Protein AF-A0A9W6U1A2-F1 (afdb_monomer)

pLDDT: mean 80.76, std 15.89, range [36.22, 97.12]

Structure (mmCIF, N/CA/C/O backbone):
data_AF-A0A9W6U1A2-F1
#
_entry.id   AF-A0A9W6U1A2-F1
#
loop_
_atom_site.group_PDB
_atom_site.id
_atom_site.type_symbol
_atom_site.label_atom_id
_atom_site.label_alt_id
_atom_site.label_comp_id
_atom_site.label_asym_id
_atom_site.label_entity_id
_atom_site.label_seq_id
_atom_site.pdbx_PDB_ins_code
_atom_site.Cartn_x
_atom_site.Cartn_y
_atom_site.Cartn_z
_atom_site.occupancy
_atom_site.B_iso_or_equiv
_atom_site.auth_seq_id
_atom_site.auth_comp_id
_atom_site.auth_asym_id
_atom_site.auth_atom_id
_atom_site.pdbx_PDB_model_num
ATOM 1 N N . MET A 1 1 ? -67.770 2.477 37.697 1.00 36.22 1 MET A N 1
ATOM 2 C CA . MET A 1 1 ? -66.581 3.328 37.903 1.00 36.22 1 MET A CA 1
ATOM 3 C C . MET A 1 1 ? -65.994 2.912 39.241 1.00 36.22 1 MET A C 1
ATOM 5 O O . MET A 1 1 ? -66.408 3.424 40.272 1.00 36.22 1 MET A O 1
ATOM 9 N N . GLU A 1 2 ? -65.178 1.858 39.231 1.00 41.59 2 GLU A N 1
ATOM 10 C CA . GLU A 1 2 ? -64.586 1.293 40.448 1.00 41.59 2 GLU A CA 1
ATOM 11 C C . GLU A 1 2 ? -63.514 2.248 40.973 1.00 41.59 2 GLU A C 1
ATOM 13 O O . GLU A 1 2 ? -62.628 2.678 40.233 1.00 41.59 2 GLU A O 1
ATOM 18 N N . ARG A 1 3 ? -63.649 2.647 42.240 1.00 41.91 3 ARG A N 1
ATOM 19 C CA . ARG A 1 3 ? -62.644 3.446 42.939 1.00 41.91 3 ARG A CA 1
ATOM 20 C C . ARG A 1 3 ? -61.446 2.540 43.211 1.00 41.91 3 ARG A C 1
ATOM 22 O O . ARG A 1 3 ? -61.571 1.597 43.981 1.00 41.91 3 ARG A O 1
ATOM 29 N N . MET A 1 4 ? -60.307 2.825 42.588 1.00 44.78 4 MET A N 1
ATOM 30 C CA . MET A 1 4 ? -59.032 2.257 43.025 1.00 44.78 4 MET A CA 1
ATOM 31 C C . MET A 1 4 ? -58.623 2.959 44.326 1.00 44.78 4 MET A C 1
ATOM 33 O O . MET A 1 4 ? -58.445 4.178 44.338 1.00 44.78 4 MET A O 1
ATOM 37 N N . GLU A 1 5 ? -58.538 2.192 45.413 1.00 57.25 5 GLU A N 1
ATOM 38 C CA . GLU A 1 5 ? -57.986 2.601 46.712 1.00 57.25 5 GLU A CA 1
ATOM 39 C C . GLU A 1 5 ? -56.527 3.101 46.567 1.00 57.25 5 GLU A C 1
ATOM 41 O O . GLU A 1 5 ? -55.835 2.755 45.600 1.00 57.25 5 GLU A O 1
ATOM 46 N N . PRO A 1 6 ? -56.043 3.958 47.486 1.00 55.00 6 PRO A N 1
ATOM 47 C CA . PRO A 1 6 ? -54.754 4.622 47.360 1.00 55.00 6 PRO A CA 1
ATOM 48 C C . PRO A 1 6 ? -53.600 3.622 47.475 1.00 55.00 6 PRO A C 1
ATOM 50 O O . PRO A 1 6 ? -53.405 2.968 48.495 1.00 55.00 6 PRO A O 1
ATOM 53 N N . PHE A 1 7 ? -52.782 3.548 46.427 1.00 61.53 7 PHE A N 1
ATOM 54 C CA . PHE A 1 7 ? -51.538 2.785 46.437 1.00 61.53 7 PHE A CA 1
ATOM 55 C C . PHE A 1 7 ? -50.604 3.283 47.546 1.00 61.53 7 PHE A C 1
ATOM 57 O O . PHE A 1 7 ? -50.125 4.420 47.498 1.00 61.53 7 PHE A O 1
ATOM 64 N N . ALA A 1 8 ? -50.282 2.417 48.506 1.00 69.19 8 ALA A N 1
ATOM 65 C CA . ALA A 1 8 ? -49.233 2.697 49.476 1.00 69.19 8 ALA A CA 1
ATOM 66 C C . ALA A 1 8 ? -47.868 2.453 48.814 1.00 69.19 8 ALA A C 1
ATOM 68 O O . ALA A 1 8 ? -47.551 1.342 48.375 1.00 69.19 8 ALA A O 1
ATOM 69 N N . GLN A 1 9 ? -47.067 3.514 48.707 1.00 72.19 9 GLN A N 1
ATOM 70 C CA . GLN A 1 9 ? -45.699 3.449 48.198 1.00 72.19 9 GLN A CA 1
ATOM 71 C C . GLN A 1 9 ? -44.708 3.591 49.346 1.00 72.19 9 GLN A C 1
ATOM 73 O O . GLN A 1 9 ? -44.822 4.498 50.169 1.00 72.19 9 GLN A O 1
ATOM 78 N N . TRP A 1 10 ? -43.706 2.718 49.359 1.00 74.44 10 TRP A N 1
ATOM 79 C CA . TRP A 1 10 ? -42.620 2.744 50.329 1.00 74.44 10 TRP A CA 1
ATOM 80 C C . TRP A 1 10 ? -41.279 2.557 49.614 1.00 74.44 10 TRP A C 1
ATOM 82 O O . TRP A 1 10 ? -41.194 1.840 48.616 1.00 74.44 10 TRP A O 1
ATOM 92 N N . GLU A 1 11 ? -40.231 3.224 50.085 1.00 74.50 11 GLU A N 1
ATOM 93 C CA . GLU A 1 11 ? -38.887 3.142 49.507 1.00 74.50 11 GLU A CA 1
ATOM 94 C C . GLU A 1 11 ? -37.856 2.990 50.627 1.00 74.50 11 GLU A C 1
ATOM 96 O O . GLU A 1 11 ? -37.909 3.701 51.631 1.00 74.50 11 GLU A O 1
ATOM 101 N N . ASP A 1 12 ? -36.920 2.059 50.440 1.00 76.12 12 ASP A N 1
ATOM 102 C CA . ASP A 1 12 ? -35.729 1.910 51.273 1.00 76.12 12 ASP A CA 1
ATOM 103 C C . ASP A 1 12 ? -34.457 2.237 50.463 1.00 76.12 12 ASP A C 1
ATOM 105 O O . ASP A 1 12 ? -34.500 2.642 49.300 1.00 76.12 12 ASP A O 1
ATOM 109 N N . GLY A 1 13 ? -33.275 2.081 51.068 1.00 65.50 13 GLY A N 1
ATOM 110 C CA . GLY A 1 13 ? -32.002 2.380 50.401 1.00 65.50 13 GLY A CA 1
ATOM 111 C C . GLY A 1 13 ? -31.719 1.565 49.123 1.00 65.50 13 GLY A C 1
ATOM 112 O O . GLY A 1 13 ? -30.820 1.945 48.358 1.00 65.50 13 GLY A O 1
ATOM 113 N N . THR A 1 14 ? -32.469 0.487 48.882 1.00 65.31 14 THR A N 1
ATOM 114 C CA . THR A 1 14 ? -32.207 -0.595 47.920 1.00 65.31 14 THR A CA 1
ATOM 115 C C . THR A 1 14 ? -33.380 -0.949 46.994 1.00 65.31 14 THR A C 1
ATOM 117 O O . THR A 1 14 ? -33.149 -1.444 45.887 1.00 65.31 14 THR A O 1
ATOM 120 N N . ALA A 1 15 ? -34.622 -0.695 47.395 1.00 70.94 15 ALA A N 1
ATOM 121 C CA . ALA A 1 15 ? -35.816 -1.119 46.682 1.00 70.94 15 ALA A CA 1
ATOM 122 C C . ALA A 1 15 ? -36.987 -0.155 46.894 1.00 70.94 15 ALA A C 1
ATOM 124 O O . ALA A 1 15 ? -37.077 0.563 47.891 1.00 70.94 15 ALA A O 1
ATOM 125 N N . ARG A 1 16 ? -37.908 -0.175 45.930 1.00 75.88 16 ARG A N 1
ATOM 126 C CA . ARG A 1 16 ? -39.187 0.528 46.004 1.00 75.88 16 ARG A CA 1
ATOM 127 C C . ARG A 1 16 ? -40.320 -0.486 45.943 1.00 75.88 16 ARG A C 1
ATOM 129 O O . ARG A 1 16 ? -40.350 -1.340 45.051 1.00 75.88 16 ARG A O 1
ATOM 136 N N . TYR A 1 17 ? -41.248 -0.358 46.876 1.00 77.31 17 TYR A N 1
ATOM 137 C CA . TYR A 1 17 ? -42.374 -1.253 47.091 1.00 77.31 17 TYR A CA 1
ATOM 138 C C . TYR A 1 17 ? -43.665 -0.513 46.755 1.00 77.31 17 TYR A C 1
ATOM 140 O O . TYR A 1 17 ? -43.873 0.621 47.191 1.00 77.31 17 TYR A O 1
ATOM 148 N N . THR A 1 18 ? -44.524 -1.148 45.961 1.00 77.69 18 THR A N 1
ATOM 149 C CA . THR A 1 18 ? -45.879 -0.651 45.690 1.00 77.69 18 THR A CA 1
ATOM 150 C C . THR A 1 18 ? -46.877 -1.719 46.097 1.00 77.69 18 THR A C 1
ATOM 152 O O . THR A 1 18 ? -46.783 -2.859 45.640 1.00 77.69 18 THR A O 1
ATOM 155 N N . LEU A 1 19 ? -47.800 -1.341 46.976 1.00 71.12 19 LEU A N 1
ATOM 156 C CA . LEU A 1 19 ? -48.838 -2.211 47.514 1.00 71.12 19 LEU A CA 1
ATOM 157 C C . LEU A 1 19 ? -50.182 -1.847 46.894 1.00 71.12 19 LEU A C 1
ATOM 159 O O . LEU A 1 19 ? -50.543 -0.669 46.838 1.00 71.12 19 LEU A O 1
ATOM 163 N N . ALA A 1 20 ? -50.907 -2.866 46.442 1.00 70.81 20 ALA A N 1
ATOM 164 C CA . ALA A 1 20 ? -52.284 -2.742 45.993 1.00 70.81 20 ALA A CA 1
ATOM 165 C C . ALA A 1 20 ? -53.117 -3.889 46.573 1.00 70.81 20 ALA A C 1
ATOM 167 O O . ALA A 1 20 ? -52.721 -5.056 46.488 1.00 70.81 20 ALA A O 1
ATOM 168 N N . GLU A 1 21 ? -54.267 -3.557 47.153 1.00 63.47 21 GLU A N 1
ATOM 169 C CA . GLU A 1 21 ? -55.274 -4.551 47.519 1.00 63.47 21 GLU A CA 1
ATOM 170 C C . GLU A 1 21 ? -56.013 -5.003 46.259 1.00 63.47 21 GLU A C 1
ATOM 172 O O . GLU A 1 21 ? -56.417 -4.184 45.429 1.00 63.47 21 GLU A O 1
ATOM 177 N N . THR A 1 22 ? -56.163 -6.315 46.079 1.00 60.09 22 THR A N 1
ATOM 178 C CA . THR A 1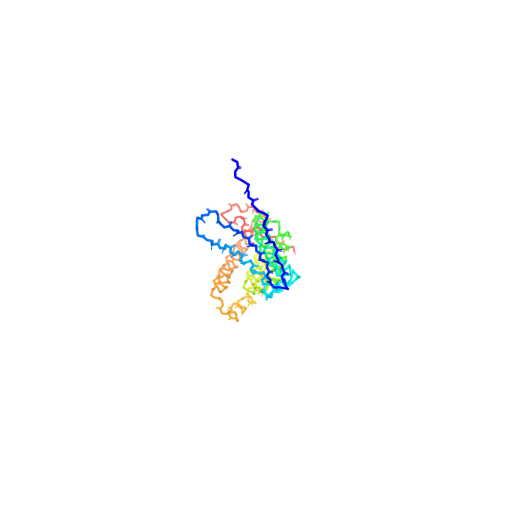 22 ? -56.919 -6.848 44.943 1.00 60.09 22 THR A CA 1
ATOM 179 C C . THR A 1 22 ? -58.387 -6.999 45.313 1.00 60.09 22 THR A C 1
ATOM 181 O O . THR A 1 22 ? -58.712 -7.613 46.325 1.00 60.09 22 THR A O 1
ATOM 184 N N . VAL A 1 23 ? -59.279 -6.469 44.473 1.00 58.88 23 VAL A N 1
ATOM 185 C CA . VAL A 1 23 ? -60.731 -6.555 44.672 1.00 58.88 23 VAL A CA 1
ATOM 186 C C . VAL A 1 23 ? -61.214 -7.957 44.288 1.00 58.88 23 VAL A C 1
ATOM 188 O O . VAL A 1 23 ? -61.400 -8.271 43.115 1.00 58.88 23 VAL A O 1
ATOM 191 N N . GLY A 1 24 ? -61.389 -8.812 45.292 1.00 55.59 24 GLY A N 1
ATOM 192 C CA . GLY A 1 24 ? -61.934 -10.165 45.189 1.00 55.59 24 GLY A CA 1
ATOM 193 C C . GLY A 1 24 ? -62.171 -10.709 46.596 1.00 55.59 24 GLY A C 1
ATOM 194 O O . GLY A 1 24 ? -61.416 -10.374 47.494 1.00 55.59 24 GLY A O 1
ATOM 195 N N . GLY A 1 25 ? -63.238 -11.484 46.808 1.00 55.78 25 GLY A N 1
ATOM 196 C CA . GLY A 1 25 ? -63.790 -11.839 48.131 1.00 55.78 25 GLY A CA 1
ATOM 197 C C . GLY A 1 25 ? -62.874 -12.549 49.143 1.00 55.78 25 GLY A C 1
ATOM 198 O O . GLY A 1 25 ? -63.325 -12.777 50.260 1.00 55.78 25 GLY A O 1
ATOM 199 N N . ASP A 1 26 ? -61.619 -12.835 48.792 1.00 60.47 26 ASP A N 1
ATOM 200 C CA . ASP A 1 26 ? -60.552 -13.254 49.702 1.00 60.47 26 ASP A CA 1
ATOM 201 C C . ASP A 1 26 ? -59.439 -12.193 49.696 1.00 60.47 26 ASP A C 1
ATOM 203 O O . ASP A 1 26 ? -58.954 -11.787 48.638 1.00 60.47 26 ASP A O 1
ATOM 207 N N . VAL A 1 27 ? -59.038 -11.719 50.883 1.00 58.09 27 VAL A N 1
ATOM 208 C CA . VAL A 1 27 ? -58.070 -10.620 51.040 1.00 58.09 27 VAL A CA 1
ATOM 209 C C . VAL A 1 27 ? -56.690 -11.059 50.546 1.00 58.09 27 VAL A C 1
ATOM 211 O O . VAL A 1 27 ? -55.903 -11.670 51.272 1.00 58.09 27 VAL A O 1
ATOM 214 N N . HIS A 1 28 ? -56.380 -10.724 49.299 1.00 58.09 28 HIS A N 1
ATOM 215 C CA . HIS A 1 28 ? -55.061 -10.889 48.711 1.00 58.09 28 HIS A CA 1
ATOM 216 C C . HIS A 1 28 ? -54.394 -9.520 48.538 1.00 58.09 28 HIS A C 1
ATOM 218 O O . HIS A 1 28 ? -54.981 -8.564 48.028 1.00 58.09 28 HIS A O 1
ATOM 224 N N . VAL A 1 29 ? -53.141 -9.422 48.984 1.00 64.31 29 VAL A N 1
ATOM 225 C CA . VAL A 1 29 ? -52.316 -8.220 48.829 1.00 64.31 29 VAL A CA 1
ATOM 226 C C . VAL A 1 29 ? -51.283 -8.495 47.745 1.00 64.31 29 VAL A C 1
ATOM 228 O O . VAL A 1 29 ? -50.460 -9.403 47.880 1.00 64.31 29 VAL A O 1
ATOM 231 N N . ALA A 1 30 ? -51.308 -7.708 46.670 1.00 62.44 30 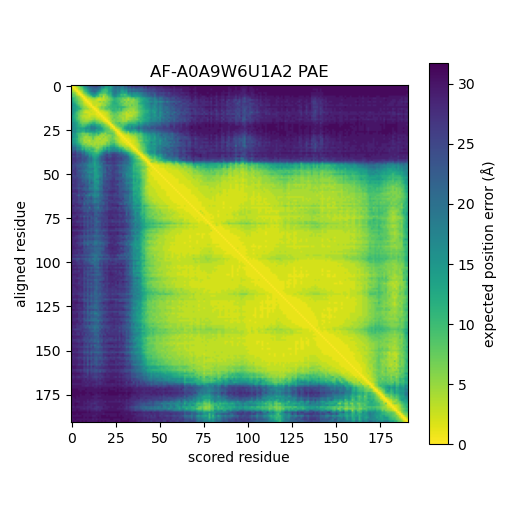ALA A N 1
ATOM 232 C CA . ALA A 1 30 ? -50.290 -7.762 45.631 1.00 62.44 30 ALA A CA 1
ATOM 233 C C . ALA A 1 30 ? -49.160 -6.781 45.977 1.00 62.44 30 ALA A C 1
ATOM 235 O O . ALA A 1 30 ? -49.365 -5.566 46.038 1.00 62.44 30 ALA A O 1
ATOM 236 N N . VAL A 1 31 ? -47.953 -7.311 46.198 1.00 66.94 31 VAL A N 1
ATOM 237 C CA . VAL A 1 31 ? -46.748 -6.512 46.463 1.00 66.94 31 VAL A CA 1
ATOM 238 C C . VAL A 1 31 ? -45.851 -6.524 45.229 1.00 66.94 31 VAL A C 1
ATOM 240 O O . VAL A 1 31 ? -45.268 -7.554 44.891 1.00 66.94 31 VAL A O 1
ATOM 243 N N . LEU A 1 32 ? -45.697 -5.377 44.566 1.00 67.69 32 LEU A N 1
ATOM 244 C CA . LEU A 1 32 ? -44.698 -5.214 43.511 1.00 67.69 32 LEU A CA 1
ATOM 245 C C . LEU A 1 32 ? -43.394 -4.703 44.130 1.00 67.69 32 LEU A C 1
ATOM 247 O O . LEU A 1 32 ? -43.295 -3.540 44.532 1.00 67.69 32 LEU A O 1
ATOM 251 N N . VAL A 1 33 ? -42.388 -5.575 44.186 1.00 69.12 33 VAL A N 1
ATOM 252 C CA . VAL A 1 33 ? -41.038 -5.229 44.645 1.00 69.12 33 VAL A CA 1
ATOM 253 C C . VAL A 1 33 ? -40.182 -4.871 43.438 1.00 69.12 33 VAL A C 1
ATOM 255 O O . VAL A 1 33 ? -39.816 -5.729 42.637 1.00 69.12 33 VAL A O 1
ATOM 258 N N . SER A 1 34 ? -39.844 -3.591 43.309 1.00 66.88 34 SER A N 1
ATOM 259 C CA . SER A 1 34 ? -38.913 -3.116 42.288 1.00 66.88 34 SER A CA 1
ATOM 260 C C . SER A 1 34 ? -37.526 -2.933 42.904 1.00 66.88 34 SER A C 1
ATOM 262 O O . SER A 1 34 ? -37.246 -1.966 43.615 1.00 66.88 34 SER A O 1
ATOM 264 N N . TYR A 1 35 ? -36.652 -3.909 42.660 1.00 61.44 35 TYR A N 1
ATOM 265 C CA . TYR A 1 35 ? -35.264 -3.859 43.105 1.00 61.44 35 TYR A CA 1
ATOM 266 C C . TYR A 1 35 ? -34.451 -2.971 42.162 1.00 61.44 35 TYR A C 1
ATOM 268 O O . TYR A 1 35 ? -34.390 -3.224 40.956 1.00 61.44 35 TYR A O 1
ATOM 276 N N . ARG A 1 36 ? -33.816 -1.924 42.703 1.00 59.84 36 ARG A N 1
ATOM 277 C CA . ARG A 1 36 ? -32.961 -1.020 41.928 1.00 59.84 36 ARG A CA 1
ATOM 278 C C . ARG A 1 36 ? -31.513 -1.215 42.378 1.00 59.84 36 ARG A C 1
ATOM 280 O O . ARG A 1 36 ? -31.051 -0.487 43.258 1.00 59.84 36 ARG A O 1
ATOM 287 N N . PRO A 1 37 ? -30.774 -2.182 41.802 1.00 61.22 37 PRO A N 1
ATOM 288 C CA . PRO A 1 37 ? -29.389 -2.411 42.181 1.00 61.22 37 PRO A CA 1
ATOM 289 C C . PRO A 1 37 ? -28.560 -1.169 41.845 1.00 61.22 37 PRO A C 1
ATOM 291 O O . PRO A 1 37 ? -28.175 -0.951 40.699 1.00 61.22 37 PRO A O 1
ATOM 294 N N . LYS A 1 38 ? -28.246 -0.354 42.859 1.00 56.41 38 LYS A N 1
ATOM 295 C CA . LYS A 1 38 ? -27.280 0.754 42.748 1.00 56.41 38 LYS A CA 1
ATOM 296 C C . LYS A 1 38 ? -25.857 0.250 42.442 1.00 56.41 38 LYS A C 1
ATOM 298 O O . LYS A 1 38 ? -24.986 1.048 42.114 1.00 56.41 38 LYS A O 1
ATOM 303 N N . SER A 1 39 ? -25.625 -1.060 42.558 1.00 55.22 39 SER A N 1
ATOM 304 C CA . SER A 1 39 ? -24.313 -1.709 42.581 1.00 55.22 39 SER A CA 1
ATOM 305 C C . SER A 1 39 ? -23.992 -2.596 41.375 1.00 55.22 39 SER A C 1
ATOM 307 O O . SER A 1 39 ? -22.896 -3.154 41.341 1.00 55.22 39 SER A O 1
ATOM 309 N N . LEU A 1 40 ? -24.870 -2.723 40.370 1.00 55.34 40 LEU A N 1
ATOM 310 C CA . LEU A 1 40 ? -24.504 -3.395 39.115 1.00 55.34 40 LEU A CA 1
ATOM 311 C C . LEU A 1 40 ? -23.596 -2.473 38.296 1.00 55.34 40 LEU A C 1
ATOM 313 O O . LEU A 1 40 ? -24.046 -1.856 37.341 1.00 55.34 40 LEU A O 1
ATOM 317 N N . LEU A 1 41 ? -22.336 -2.385 38.745 1.00 54.62 41 LEU A N 1
ATOM 318 C CA . LEU A 1 41 ? -21.207 -1.606 38.239 1.00 54.62 41 LEU A CA 1
ATOM 319 C C . LEU A 1 41 ? -21.573 -0.140 37.955 1.00 54.62 41 LEU A C 1
ATOM 321 O O . LEU A 1 41 ? -22.318 0.128 37.016 1.00 54.62 41 LEU A O 1
ATOM 325 N N . PRO A 1 42 ? -20.999 0.861 38.651 1.00 57.81 42 PRO A N 1
ATOM 326 C CA . PRO A 1 42 ? -20.997 2.199 38.086 1.00 57.81 42 PRO A CA 1
ATOM 327 C C . PRO A 1 42 ? -20.203 2.094 36.780 1.00 57.81 42 PRO A C 1
ATOM 329 O O . PRO A 1 42 ? -18.975 2.129 36.795 1.00 57.81 42 PRO A O 1
ATOM 332 N N . LEU A 1 43 ? -20.889 1.877 35.651 1.00 57.28 43 LEU A N 1
ATOM 333 C CA . LEU A 1 43 ? -20.325 1.972 34.317 1.00 57.28 43 LEU A CA 1
ATOM 334 C C . LEU A 1 43 ? -19.723 3.361 34.291 1.00 57.28 43 LEU A C 1
ATOM 336 O O . LEU A 1 43 ? -20.443 4.359 34.229 1.00 57.28 43 LEU A O 1
ATOM 340 N N . TYR A 1 44 ? -18.409 3.423 34.474 1.00 64.69 44 TYR A N 1
ATOM 341 C CA . TYR A 1 44 ? -17.715 4.676 34.659 1.00 64.69 44 TYR A CA 1
ATOM 342 C C . TYR A 1 44 ? -17.855 5.402 33.327 1.00 64.69 44 TYR A C 1
ATOM 344 O O . TYR A 1 44 ? -17.145 5.118 32.369 1.00 64.69 44 TYR A O 1
ATOM 352 N N . MET A 1 45 ? -18.854 6.281 33.210 1.00 75.81 45 MET A N 1
ATOM 353 C CA . MET A 1 45 ? -19.290 6.832 31.923 1.00 75.81 45 MET A CA 1
ATOM 354 C C . MET A 1 45 ? -18.138 7.521 31.186 1.00 75.81 45 MET A C 1
ATOM 356 O O . MET A 1 45 ? -18.155 7.625 29.963 1.00 75.81 45 MET A O 1
ATOM 360 N N . ALA A 1 46 ? -17.113 7.968 31.916 1.00 77.31 46 ALA A N 1
ATOM 361 C CA . ALA A 1 46 ? -15.870 8.475 31.359 1.00 77.31 46 ALA A CA 1
ATOM 362 C C . ALA A 1 46 ? -15.016 7.393 30.666 1.00 77.31 46 ALA A C 1
ATOM 364 O O . ALA A 1 46 ? -14.490 7.666 29.589 1.00 77.31 46 ALA A O 1
ATOM 365 N N . SER A 1 47 ? -14.881 6.183 31.223 1.00 79.25 47 SER A N 1
ATOM 366 C CA . SER A 1 47 ? -14.156 5.083 30.567 1.00 79.25 47 SER A CA 1
ATOM 367 C C . SER A 1 47 ? -14.921 4.576 29.345 1.00 79.25 47 SER A C 1
ATOM 369 O O . SER A 1 47 ? -14.322 4.442 28.280 1.00 79.25 47 SER A O 1
ATOM 371 N N . ALA A 1 48 ? -16.246 4.430 29.449 1.00 83.81 48 ALA A N 1
ATOM 372 C CA . ALA A 1 48 ? -17.107 4.076 28.320 1.00 83.81 48 ALA A CA 1
ATOM 373 C C . ALA A 1 48 ? -17.004 5.115 27.188 1.00 83.81 48 ALA A C 1
ATOM 375 O O . ALA A 1 48 ? -16.753 4.763 26.037 1.00 83.81 48 ALA A O 1
ATOM 376 N N . ARG A 1 49 ? -17.078 6.416 27.508 1.00 86.69 49 ARG A N 1
ATOM 377 C CA . ARG A 1 49 ? -16.876 7.497 26.524 1.00 86.69 49 ARG A CA 1
ATOM 378 C C . ARG A 1 49 ? -15.481 7.475 25.899 1.00 86.69 49 ARG A C 1
ATOM 380 O O . ARG A 1 49 ? -15.358 7.738 24.706 1.00 86.69 49 ARG A O 1
ATOM 387 N N . ARG A 1 50 ? -14.427 7.181 26.670 1.00 88.38 50 ARG A N 1
ATOM 388 C CA . ARG A 1 50 ? -13.055 7.047 26.143 1.00 88.38 50 ARG A CA 1
ATOM 389 C C . ARG A 1 50 ? -12.935 5.859 25.190 1.00 88.38 50 ARG A C 1
ATOM 391 O O . ARG A 1 50 ? -12.361 6.026 24.120 1.00 88.38 50 ARG A O 1
ATOM 398 N N . ALA A 1 51 ? -13.516 4.714 25.541 1.00 89.19 51 ALA A N 1
ATOM 399 C CA . ALA A 1 51 ? -13.541 3.534 24.683 1.00 89.19 51 ALA A CA 1
ATOM 400 C C . ALA A 1 51 ? -14.278 3.817 23.364 1.00 89.19 51 ALA A C 1
ATOM 402 O O . ALA A 1 51 ? -13.725 3.579 22.295 1.00 89.19 51 ALA A O 1
ATOM 403 N N . VAL A 1 52 ? -15.466 4.429 23.420 1.00 92.06 52 VAL A N 1
ATOM 404 C CA . VAL A 1 52 ? -16.224 4.817 22.216 1.00 92.06 52 VAL A CA 1
ATOM 405 C C . VAL A 1 52 ? -15.439 5.807 21.350 1.00 92.06 52 VAL A C 1
ATOM 407 O O . VAL A 1 52 ? -15.371 5.644 20.135 1.00 92.06 52 VAL A O 1
ATOM 410 N N . ARG A 1 53 ? -14.792 6.814 21.953 1.00 92.56 53 ARG A N 1
ATOM 411 C CA . ARG A 1 53 ? -13.936 7.760 21.214 1.00 92.56 53 ARG A CA 1
ATOM 412 C C . ARG A 1 53 ? -12.765 7.063 20.526 1.00 92.56 53 ARG A C 1
ATOM 414 O O . ARG A 1 53 ? -12.465 7.404 19.388 1.00 92.56 53 ARG A O 1
ATOM 421 N N . LEU A 1 54 ? -12.127 6.103 21.195 1.00 91.44 54 LEU A N 1
ATOM 422 C CA . LEU A 1 54 ? -11.039 5.319 20.616 1.00 91.44 54 LEU A CA 1
ATOM 423 C C . LEU A 1 54 ? -11.530 4.502 19.417 1.00 91.44 54 LEU A C 1
ATOM 425 O O . LEU A 1 54 ? -10.916 4.564 18.357 1.00 91.44 54 LEU A O 1
ATOM 429 N N . VAL A 1 55 ? -12.652 3.793 19.559 1.00 93.12 55 VAL A N 1
ATOM 430 C CA . VAL A 1 55 ? -13.248 3.016 18.461 1.00 93.12 55 VAL A CA 1
ATOM 431 C C . VAL A 1 55 ? -13.578 3.926 17.278 1.00 93.12 55 VAL A C 1
ATOM 433 O O . VAL A 1 55 ? -13.172 3.636 16.155 1.00 93.12 55 VAL A O 1
ATOM 436 N N . ASN A 1 56 ? -14.218 5.072 17.522 1.00 94.12 56 ASN A N 1
ATOM 437 C CA . ASN A 1 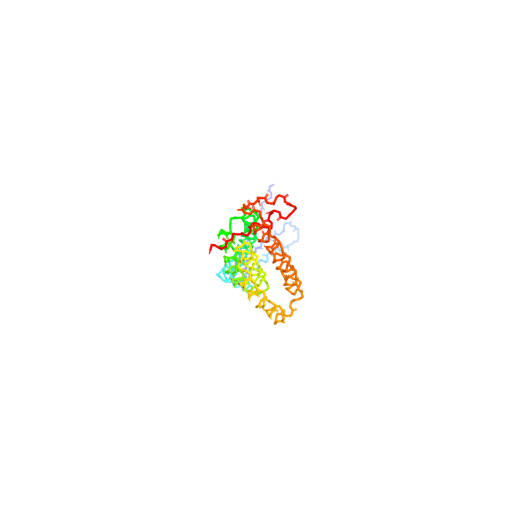56 ? -14.523 6.040 16.468 1.00 94.12 56 ASN A CA 1
ATOM 438 C C . ASN A 1 56 ? -13.258 6.588 15.792 1.00 94.12 56 ASN A C 1
ATOM 440 O O . ASN A 1 56 ? -13.247 6.763 14.576 1.00 94.12 56 ASN A O 1
ATOM 444 N N . ALA A 1 57 ? -12.181 6.823 16.547 1.00 92.06 57 ALA A N 1
ATOM 445 C CA . ALA A 1 57 ? -10.904 7.252 15.984 1.00 92.06 57 ALA A CA 1
ATOM 446 C C . ALA A 1 57 ? -10.281 6.171 15.083 1.00 92.06 57 ALA A C 1
ATOM 448 O O . ALA A 1 57 ? -9.803 6.486 13.995 1.00 92.06 57 ALA A O 1
ATOM 449 N N . VAL A 1 58 ? -10.332 4.898 15.490 1.00 92.00 58 VAL A N 1
ATOM 450 C CA . VAL A 1 58 ? -9.859 3.770 14.668 1.00 92.00 58 VAL A CA 1
ATOM 451 C C . VAL A 1 58 ? -10.687 3.648 13.387 1.00 92.00 58 VAL A C 1
ATOM 453 O O . VAL A 1 58 ? -10.115 3.560 12.302 1.00 92.00 58 VAL A O 1
ATOM 456 N N . VAL A 1 59 ? -12.018 3.722 13.480 1.00 94.31 59 VAL A N 1
ATOM 457 C CA . VAL A 1 59 ? -12.912 3.693 12.307 1.00 94.31 59 VAL A CA 1
ATOM 458 C C . VAL A 1 59 ? -12.611 4.855 11.358 1.00 94.31 59 VAL A C 1
ATOM 460 O O . VAL A 1 59 ? -12.513 4.651 10.145 1.00 94.31 59 VAL A O 1
ATOM 463 N N . ALA A 1 60 ? -12.400 6.062 11.889 1.00 93.88 60 ALA A N 1
ATOM 464 C CA . ALA A 1 60 ? -12.027 7.224 11.089 1.00 93.88 60 ALA A CA 1
ATOM 465 C C . ALA A 1 60 ? -10.681 7.021 10.372 1.00 93.88 60 ALA A C 1
ATOM 467 O O . ALA A 1 60 ? -10.574 7.337 9.189 1.00 93.88 60 ALA A O 1
ATOM 468 N N . LEU A 1 61 ? -9.678 6.441 11.041 1.00 92.69 61 LEU A N 1
ATOM 469 C CA . LEU A 1 61 ? -8.377 6.134 10.436 1.00 92.69 61 LEU A CA 1
ATOM 470 C C . LEU A 1 61 ? -8.481 5.080 9.327 1.00 92.69 61 LEU A C 1
ATOM 472 O O . LEU A 1 61 ? -7.913 5.275 8.254 1.00 92.69 61 LEU A O 1
ATOM 476 N N . VAL A 1 62 ? -9.232 3.995 9.541 1.00 92.69 62 VAL A N 1
ATOM 477 C CA . VAL A 1 62 ? -9.464 2.963 8.512 1.00 92.69 62 VAL A CA 1
ATOM 478 C C . VAL A 1 62 ? -10.187 3.557 7.300 1.00 92.69 62 VAL A C 1
ATOM 480 O O . VAL A 1 62 ? -9.796 3.313 6.157 1.00 92.69 62 VAL A O 1
ATOM 483 N N . THR A 1 63 ? -11.191 4.398 7.544 1.00 94.56 63 THR A N 1
ATOM 484 C CA . THR A 1 63 ? -11.942 5.085 6.483 1.00 94.56 63 THR A CA 1
ATOM 485 C C . THR A 1 63 ? -11.043 6.046 5.705 1.00 94.56 63 THR A C 1
ATOM 487 O O . THR A 1 63 ? -11.015 6.018 4.473 1.00 94.56 63 THR A O 1
ATOM 490 N N . ALA A 1 64 ? -10.243 6.852 6.409 1.00 93.12 64 ALA A N 1
ATOM 491 C CA . ALA A 1 64 ? -9.274 7.754 5.796 1.00 93.12 64 ALA A CA 1
ATOM 492 C C . ALA A 1 64 ? -8.232 6.990 4.965 1.00 93.12 64 ALA A C 1
ATOM 494 O O . ALA A 1 64 ? -7.906 7.420 3.859 1.00 93.12 64 ALA A O 1
ATOM 495 N N . ASN A 1 65 ? -7.753 5.837 5.445 1.00 93.44 65 ASN A N 1
ATOM 496 C CA . ASN A 1 65 ? -6.835 4.972 4.704 1.00 93.44 65 ASN A CA 1
ATOM 497 C C . ASN A 1 65 ? -7.448 4.489 3.382 1.00 93.44 65 ASN A C 1
ATOM 499 O O . ASN A 1 65 ? -6.810 4.603 2.337 1.00 93.44 65 ASN A O 1
ATOM 503 N N . ALA A 1 66 ? -8.690 3.998 3.404 1.00 93.19 66 ALA A N 1
ATOM 504 C CA . ALA A 1 66 ? -9.382 3.548 2.196 1.00 93.19 66 ALA A CA 1
ATOM 505 C C . ALA A 1 66 ? -9.573 4.694 1.183 1.00 93.19 66 ALA A C 1
ATOM 507 O O . ALA A 1 66 ? -9.305 4.531 -0.014 1.00 93.19 66 ALA A O 1
ATOM 508 N N . TYR A 1 67 ? -9.963 5.877 1.666 1.00 94.94 67 TYR A N 1
ATOM 509 C CA . TYR A 1 67 ? -10.137 7.064 0.830 1.00 94.94 67 TYR A CA 1
ATOM 510 C C . TYR A 1 67 ? -8.816 7.519 0.192 1.00 94.94 67 TYR A C 1
ATOM 512 O O . TYR A 1 67 ? -8.732 7.691 -1.026 1.00 94.94 67 TYR A O 1
ATOM 520 N N . ILE A 1 68 ? -7.753 7.633 0.994 1.00 94.25 68 ILE A N 1
ATOM 521 C CA . ILE A 1 68 ? -6.411 8.011 0.531 1.00 94.25 68 ILE A CA 1
ATOM 522 C C . ILE A 1 68 ? -5.847 6.972 -0.438 1.00 94.25 68 ILE A C 1
ATOM 524 O O . ILE A 1 68 ? -5.233 7.357 -1.430 1.00 94.25 68 ILE A O 1
ATOM 528 N N . SER A 1 69 ? -6.085 5.679 -0.209 1.00 91.12 69 SER A N 1
ATOM 529 C CA . SER A 1 69 ? -5.678 4.613 -1.131 1.00 91.12 69 SER A CA 1
ATOM 530 C C . SER A 1 69 ? -6.341 4.771 -2.501 1.00 91.12 69 SER A C 1
ATOM 532 O O . SER A 1 69 ? -5.680 4.662 -3.534 1.00 91.12 69 SER A O 1
ATOM 534 N N . THR A 1 70 ? -7.642 5.069 -2.511 1.00 93.88 70 THR A N 1
ATOM 535 C CA . THR A 1 70 ? -8.432 5.228 -3.739 1.00 93.88 70 THR A CA 1
ATOM 536 C C . THR A 1 70 ? -8.004 6.478 -4.508 1.00 93.88 70 THR A C 1
ATOM 538 O O . THR A 1 70 ? -7.700 6.404 -5.701 1.00 93.88 70 THR A O 1
ATOM 541 N N . LEU A 1 71 ? -7.879 7.619 -3.821 1.00 93.12 71 LEU A N 1
ATOM 542 C CA . LEU A 1 71 ? -7.377 8.857 -4.420 1.00 93.12 71 LEU A CA 1
ATOM 543 C C . LEU A 1 71 ? -5.921 8.740 -4.878 1.00 93.12 71 LEU A C 1
ATOM 545 O O . LEU A 1 71 ? -5.574 9.218 -5.956 1.00 93.12 71 LEU A O 1
ATOM 549 N N . GLY A 1 72 ? -5.065 8.101 -4.081 1.00 91.38 72 GLY A N 1
ATOM 550 C CA . GLY A 1 72 ? -3.655 7.881 -4.394 1.00 91.38 72 GLY A CA 1
ATOM 551 C C . GLY A 1 72 ? -3.487 7.050 -5.660 1.00 91.38 72 GLY A C 1
ATOM 552 O O . GLY A 1 72 ? -2.741 7.445 -6.557 1.00 91.38 72 GLY A O 1
ATOM 553 N N . GLY A 1 73 ? -4.252 5.960 -5.781 1.00 90.00 73 GLY A N 1
ATOM 554 C CA . GLY A 1 73 ? -4.336 5.157 -7.000 1.00 90.00 73 GLY A CA 1
ATOM 555 C C . GLY A 1 73 ? -4.826 5.967 -8.203 1.00 90.00 73 GLY A C 1
ATOM 556 O O . GLY A 1 73 ? -4.206 5.922 -9.265 1.00 90.00 73 GLY A O 1
ATOM 557 N N . GLY A 1 74 ? -5.871 6.783 -8.033 1.00 90.62 74 GLY A N 1
ATOM 558 C CA . GLY A 1 74 ? -6.360 7.688 -9.078 1.00 90.62 74 GLY A CA 1
ATOM 559 C C . GLY A 1 74 ? -5.293 8.683 -9.549 1.00 90.62 74 GLY A C 1
ATOM 560 O O . GLY A 1 74 ? -5.005 8.778 -10.742 1.00 90.62 74 GLY A O 1
ATOM 561 N N . HIS A 1 75 ? -4.623 9.369 -8.619 1.00 90.06 75 HIS A N 1
ATOM 562 C CA . HIS A 1 75 ? -3.525 10.287 -8.930 1.00 90.06 75 HIS A CA 1
ATOM 563 C C . HIS A 1 75 ? -2.337 9.586 -9.597 1.00 90.06 75 HIS A C 1
ATOM 565 O O . HIS A 1 75 ? -1.731 10.157 -10.504 1.00 90.06 75 HIS A O 1
ATOM 571 N N . PHE A 1 76 ? -2.010 8.358 -9.194 1.00 86.62 76 PHE A N 1
ATOM 572 C CA . PHE A 1 76 ? -0.978 7.545 -9.837 1.00 86.62 76 PHE A CA 1
ATOM 573 C C . PHE A 1 76 ? -1.321 7.225 -11.296 1.00 86.62 76 PHE A C 1
ATOM 575 O O . PHE A 1 76 ? -0.472 7.377 -12.176 1.00 86.62 76 PHE A O 1
ATOM 582 N N . LEU A 1 77 ? -2.567 6.825 -11.570 1.00 86.06 77 LEU A N 1
ATOM 583 C CA . LEU A 1 77 ? -3.039 6.518 -12.924 1.00 86.06 77 LEU A CA 1
ATOM 584 C C . LEU A 1 77 ? -3.088 7.768 -13.812 1.00 86.06 77 LEU A C 1
ATOM 586 O O . LEU A 1 77 ? -2.710 7.706 -14.983 1.00 86.06 77 LEU A O 1
ATOM 590 N N . CYS A 1 78 ? -3.470 8.910 -13.239 1.00 85.25 78 CYS A N 1
ATOM 591 C CA . CYS A 1 78 ? -3.472 10.216 -13.901 1.00 85.25 78 CYS A CA 1
ATOM 592 C C . CYS A 1 78 ? -2.095 10.906 -13.915 1.00 85.25 78 CYS A C 1
ATOM 594 O O . CYS A 1 78 ? -1.985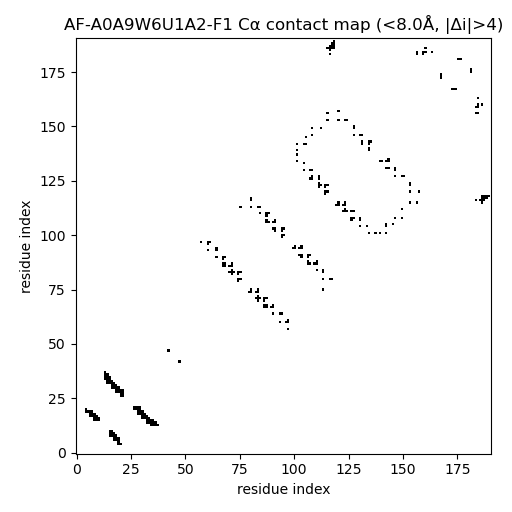 12.034 -14.383 1.00 85.25 78 CYS A O 1
ATOM 596 N N . ARG A 1 79 ? -1.031 10.252 -13.422 1.00 79.94 79 ARG A N 1
ATOM 597 C CA . ARG A 1 79 ? 0.357 10.764 -13.404 1.00 79.94 79 ARG A CA 1
ATOM 598 C C . ARG A 1 79 ? 0.581 12.029 -12.579 1.00 79.94 79 ARG A C 1
ATOM 600 O O . ARG A 1 79 ? 1.583 12.727 -12.740 1.00 79.94 79 ARG A O 1
ATOM 607 N N . HIS A 1 80 ? -0.293 12.296 -11.624 1.00 88.44 80 HIS A N 1
ATOM 608 C CA . HIS A 1 80 ? -0.105 13.326 -10.610 1.00 88.44 80 HIS A CA 1
ATOM 609 C C . HIS A 1 80 ? 0.838 12.783 -9.523 1.00 88.44 80 HIS A C 1
ATOM 611 O O . HIS A 1 80 ? 0.448 12.517 -8.388 1.00 88.44 80 HIS A O 1
ATOM 617 N N . LEU A 1 81 ? 2.100 12.545 -9.902 1.00 86.06 81 LEU A N 1
ATOM 618 C CA . LEU A 1 81 ? 3.073 11.789 -9.105 1.00 86.06 81 LEU A CA 1
ATOM 619 C C . LEU A 1 81 ? 3.444 12.462 -7.786 1.00 86.06 81 LEU A C 1
ATOM 621 O O . LEU A 1 81 ? 3.715 11.769 -6.805 1.00 86.06 81 LEU A O 1
ATOM 625 N N . ASN A 1 82 ? 3.433 13.793 -7.737 1.00 88.94 82 ASN A N 1
ATOM 626 C CA . ASN A 1 82 ? 3.681 14.532 -6.500 1.00 88.94 82 ASN A CA 1
ATOM 627 C C . ASN A 1 82 ? 2.560 14.268 -5.485 1.00 88.94 82 ASN A C 1
ATOM 629 O O . ASN A 1 82 ? 2.839 13.927 -4.337 1.00 88.94 82 ASN A O 1
ATOM 633 N N . GLN A 1 83 ? 1.306 14.341 -5.939 1.00 92.31 83 GLN A N 1
ATOM 634 C CA . GLN A 1 83 ? 0.108 14.080 -5.145 1.00 92.31 83 GLN A CA 1
ATOM 635 C C . GLN A 1 83 ? 0.036 12.610 -4.729 1.00 92.31 83 GLN A C 1
ATOM 637 O O . GLN A 1 83 ? -0.124 12.326 -3.548 1.00 92.31 83 GLN A O 1
ATOM 642 N N . SER A 1 84 ? 0.260 11.675 -5.658 1.00 90.81 84 SER A N 1
ATOM 643 C CA . SER A 1 84 ? 0.328 10.240 -5.347 1.00 90.81 84 SER A CA 1
ATOM 644 C C . SER A 1 84 ? 1.402 9.934 -4.295 1.00 90.81 84 SER A C 1
ATOM 646 O O . SER A 1 84 ? 1.172 9.182 -3.350 1.00 90.81 84 SER A O 1
ATOM 648 N N . THR A 1 85 ? 2.579 10.562 -4.401 1.00 92.00 85 THR A N 1
ATOM 649 C CA . THR A 1 85 ? 3.659 10.387 -3.417 1.00 92.00 85 THR A CA 1
ATOM 650 C C . THR A 1 85 ? 3.274 10.951 -2.051 1.00 92.00 85 THR A C 1
ATOM 652 O O . THR A 1 85 ? 3.575 10.327 -1.035 1.00 92.00 85 THR A O 1
ATOM 655 N N . LEU A 1 86 ? 2.637 12.126 -2.009 1.00 94.88 86 LEU A N 1
ATOM 656 C CA . LEU A 1 86 ? 2.157 12.729 -0.765 1.00 94.88 86 LEU A CA 1
ATOM 657 C C . LEU A 1 86 ? 1.115 11.830 -0.089 1.00 94.88 86 LEU A C 1
ATOM 659 O O . LEU A 1 86 ? 1.258 11.518 1.090 1.00 94.88 86 LEU A O 1
ATOM 663 N N . LEU A 1 87 ? 0.127 11.359 -0.849 1.00 94.62 87 LEU A N 1
ATOM 664 C CA . LEU A 1 87 ? -0.925 10.473 -0.359 1.00 94.62 87 LEU A CA 1
ATOM 665 C C . LEU A 1 87 ? -0.357 9.145 0.150 1.00 94.62 87 LEU A C 1
ATOM 667 O O . LEU A 1 87 ? -0.704 8.730 1.249 1.00 94.62 87 LEU A O 1
ATOM 671 N N . ALA A 1 88 ? 0.596 8.535 -0.557 1.00 93.56 88 ALA A N 1
ATOM 672 C CA . ALA A 1 88 ? 1.253 7.315 -0.087 1.00 93.56 88 ALA A CA 1
ATOM 673 C C . ALA A 1 88 ? 2.035 7.527 1.227 1.00 93.56 88 ALA A C 1
ATOM 675 O O . ALA A 1 88 ? 2.048 6.651 2.087 1.00 93.56 88 ALA A O 1
ATOM 676 N N . LYS A 1 89 ? 2.662 8.697 1.428 1.00 94.75 89 LYS A N 1
ATOM 677 C CA . LYS A 1 89 ? 3.306 9.037 2.712 1.00 94.75 89 LYS A CA 1
ATOM 678 C C . LYS A 1 89 ? 2.292 9.218 3.840 1.00 94.75 89 LYS A C 1
ATOM 680 O O . LYS A 1 89 ? 2.547 8.761 4.948 1.00 94.75 89 LYS A O 1
ATOM 685 N N . LEU A 1 90 ? 1.163 9.871 3.564 1.00 95.12 90 LEU A N 1
ATOM 686 C CA . LEU A 1 90 ? 0.073 10.000 4.534 1.00 95.12 90 LEU A CA 1
ATOM 687 C C . LEU A 1 90 ? -0.488 8.625 4.906 1.00 95.12 90 LEU A C 1
ATOM 689 O O . LEU A 1 90 ? -0.707 8.356 6.081 1.00 95.12 90 LEU A O 1
ATOM 693 N N . GLN A 1 91 ? -0.629 7.736 3.923 1.00 94.38 91 GLN A N 1
ATOM 694 C CA . GLN A 1 91 ? -1.093 6.368 4.127 1.00 94.38 91 GLN A CA 1
ATOM 695 C C . GLN A 1 91 ? -0.171 5.571 5.063 1.00 94.38 91 GLN A C 1
ATOM 697 O O . GLN A 1 91 ? -0.661 4.875 5.946 1.00 94.38 91 GLN A O 1
ATOM 702 N N . ILE A 1 92 ? 1.152 5.757 4.948 1.00 94.75 92 ILE A N 1
ATOM 703 C CA . ILE A 1 92 ? 2.137 5.194 5.892 1.00 94.75 92 ILE A CA 1
ATOM 704 C C . ILE A 1 92 ? 1.940 5.760 7.305 1.00 94.75 92 ILE A C 1
ATOM 706 O O . ILE A 1 92 ? 1.989 5.022 8.284 1.00 94.75 92 ILE A O 1
ATOM 710 N N . GLY A 1 93 ? 1.700 7.067 7.439 1.00 94.38 93 GLY A N 1
ATOM 711 C CA . GLY A 1 93 ? 1.427 7.672 8.747 1.00 94.38 93 GLY A CA 1
ATOM 712 C C . GLY A 1 93 ? 0.161 7.104 9.398 1.00 94.38 93 GLY A C 1
ATOM 713 O O . GLY A 1 93 ? 0.145 6.826 10.596 1.00 94.38 93 GLY A O 1
ATOM 714 N N . ILE A 1 94 ? -0.882 6.868 8.600 1.00 93.31 94 ILE A N 1
ATOM 715 C CA . ILE A 1 94 ? -2.129 6.261 9.073 1.00 93.31 94 ILE A CA 1
ATOM 716 C C . ILE A 1 94 ? -1.911 4.801 9.480 1.00 93.31 94 ILE A C 1
ATOM 718 O O . ILE A 1 94 ? -2.372 4.408 10.548 1.00 93.31 94 ILE A O 1
ATOM 722 N N . SER A 1 95 ? -1.178 4.008 8.691 1.00 93.81 95 SER A N 1
ATOM 723 C CA . SER A 1 95 ? -0.884 2.612 9.042 1.00 93.81 95 SER A CA 1
ATOM 724 C C . SER A 1 95 ? -0.057 2.494 10.324 1.00 93.81 95 SER A C 1
ATOM 726 O O . SER A 1 95 ? -0.336 1.624 11.146 1.00 93.81 95 SER A O 1
ATOM 728 N N . MET A 1 96 ? 0.889 3.417 10.548 1.00 92.94 96 MET A N 1
ATOM 729 C CA . MET A 1 96 ? 1.617 3.518 11.819 1.00 92.94 96 MET A CA 1
ATOM 730 C C . MET A 1 96 ? 0.663 3.813 12.987 1.00 92.94 96 MET A C 1
ATOM 732 O O . MET A 1 96 ? 0.773 3.197 14.046 1.00 92.94 96 MET A O 1
ATOM 736 N N . GLY A 1 97 ? -0.307 4.717 12.794 1.00 89.94 97 GLY A N 1
ATOM 737 C CA . GLY A 1 97 ? -1.343 5.021 13.789 1.00 89.94 97 GLY A CA 1
ATOM 738 C C . GLY A 1 97 ? -2.269 3.838 14.094 1.00 89.94 97 GLY A C 1
ATOM 739 O O . GLY A 1 97 ? -2.677 3.656 15.240 1.00 89.94 97 GLY A O 1
ATOM 740 N N . LEU A 1 98 ? -2.549 3.003 13.091 1.00 91.38 98 LEU A N 1
ATOM 741 C CA . LEU A 1 98 ? -3.302 1.753 13.232 1.00 91.38 98 LEU A CA 1
ATOM 742 C C . LEU A 1 98 ? -2.471 0.603 13.823 1.00 91.38 98 LEU A C 1
ATOM 744 O O . LEU A 1 98 ? -3.042 -0.425 14.176 1.00 91.38 98 LEU A O 1
ATOM 748 N N . LYS A 1 99 ? -1.147 0.774 13.955 1.00 92.12 99 LYS A N 1
ATOM 749 C CA . LYS A 1 99 ? -0.193 -0.272 14.357 1.00 92.12 99 LYS A CA 1
ATOM 750 C C . LYS A 1 99 ? -0.282 -1.529 13.480 1.00 92.12 99 LYS A C 1
ATOM 752 O O . LYS A 1 99 ? -0.123 -2.641 13.975 1.00 92.12 99 LYS A O 1
ATOM 757 N N . ASP A 1 100 ? -0.522 -1.343 12.183 1.00 93.00 100 ASP A N 1
ATOM 758 C CA . ASP A 1 100 ? -0.581 -2.428 11.200 1.00 93.00 100 ASP A CA 1
ATOM 759 C C . ASP A 1 100 ? 0.704 -2.436 10.345 1.00 93.00 100 ASP A C 1
ATOM 761 O O . ASP A 1 100 ? 0.796 -1.696 9.354 1.00 93.00 100 ASP A O 1
ATOM 765 N N . PRO A 1 101 ? 1.714 -3.254 10.707 1.00 93.38 101 PRO A N 1
ATOM 766 C CA . PRO A 1 101 ? 2.994 -3.288 10.000 1.00 93.38 101 PRO A CA 1
ATOM 767 C C . PRO A 1 101 ? 2.876 -3.892 8.592 1.00 93.38 101 PRO A C 1
ATOM 769 O O . PRO A 1 101 ? 3.682 -3.578 7.71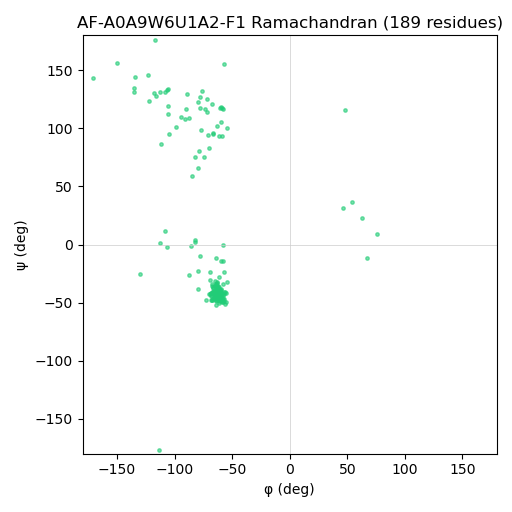2 1.00 93.38 101 PRO A O 1
ATOM 772 N N . VAL A 1 102 ? 1.857 -4.721 8.343 1.00 94.12 102 VAL A N 1
ATOM 773 C CA . VAL A 1 102 ? 1.609 -5.306 7.021 1.00 94.12 102 VAL A CA 1
ATOM 774 C C . VAL A 1 102 ? 1.069 -4.240 6.077 1.00 94.12 102 VAL A C 1
ATOM 776 O O . VAL A 1 102 ? 1.581 -4.069 4.967 1.00 94.12 102 VAL A O 1
ATOM 779 N N . LEU A 1 103 ? 0.073 -3.474 6.520 1.00 92.50 103 LEU A N 1
ATOM 780 C CA . LEU A 1 103 ? -0.444 -2.345 5.755 1.00 92.50 103 LEU A CA 1
ATOM 781 C C . LEU A 1 103 ? 0.642 -1.293 5.502 1.00 92.50 103 LEU A C 1
ATOM 783 O O . LEU A 1 103 ? 0.754 -0.779 4.387 1.00 92.50 103 LEU A O 1
ATOM 787 N N . GLU A 1 104 ? 1.471 -1.009 6.503 1.00 94.75 104 GLU A N 1
ATOM 788 C CA . GLU A 1 104 ? 2.588 -0.072 6.385 1.00 94.75 104 GLU A CA 1
ATOM 789 C C . GLU A 1 104 ? 3.565 -0.474 5.273 1.00 94.75 104 GLU A C 1
ATOM 791 O O . GLU A 1 104 ? 3.917 0.351 4.422 1.00 94.75 104 GLU A O 1
ATOM 796 N N . SER A 1 105 ? 3.940 -1.755 5.223 1.00 95.25 105 SER A N 1
ATOM 797 C CA . SER A 1 105 ? 4.811 -2.290 4.175 1.00 95.25 105 SER A CA 1
ATOM 798 C C . SER A 1 105 ? 4.172 -2.187 2.784 1.00 95.25 105 SER A C 1
ATOM 800 O O . SER A 1 105 ? 4.790 -1.668 1.848 1.00 95.25 105 SER A O 1
ATOM 802 N N . LYS A 1 106 ? 2.883 -2.539 2.643 1.00 94.12 106 LYS A N 1
ATOM 803 C CA . LYS A 1 106 ? 2.138 -2.359 1.377 1.00 94.12 106 LYS A CA 1
ATOM 804 C C . LYS A 1 106 ? 2.152 -0.898 0.908 1.00 94.12 106 LYS A C 1
ATOM 806 O O . LYS A 1 106 ? 2.370 -0.623 -0.274 1.00 94.12 106 LYS A O 1
ATOM 811 N N . CYS A 1 107 ? 1.999 0.060 1.823 1.00 93.94 107 CYS A N 1
ATOM 812 C CA . CYS A 1 107 ? 2.047 1.486 1.491 1.00 93.94 107 CYS A CA 1
ATOM 813 C C . CYS A 1 107 ? 3.451 1.942 1.047 1.00 93.94 107 CYS A C 1
ATOM 815 O O . CYS A 1 107 ? 3.588 2.780 0.147 1.00 93.94 107 CYS A O 1
ATOM 817 N N . ARG A 1 108 ? 4.522 1.361 1.604 1.00 96.31 108 ARG A N 1
ATOM 818 C CA . ARG A 1 108 ? 5.897 1.596 1.126 1.00 96.31 108 ARG A CA 1
ATOM 819 C C . ARG A 1 108 ? 6.136 1.018 -0.267 1.00 96.31 108 ARG A C 1
ATOM 821 O O . ARG A 1 108 ? 6.797 1.670 -1.081 1.00 96.31 108 ARG A O 1
ATOM 828 N N . VAL A 1 109 ? 5.543 -0.129 -0.592 1.00 95.31 109 VAL A N 1
ATOM 829 C CA . VAL A 1 109 ? 5.549 -0.669 -1.963 1.00 95.31 109 VAL A CA 1
ATOM 830 C C . VAL A 1 109 ? 4.833 0.289 -2.935 1.00 95.31 109 VAL A C 1
ATOM 832 O O . VAL A 1 109 ? 5.324 0.523 -4.040 1.00 95.31 109 VAL A O 1
ATOM 835 N N . ASN A 1 110 ? 3.768 0.979 -2.517 1.00 92.44 110 ASN A N 1
ATOM 836 C CA . ASN A 1 110 ? 3.153 2.037 -3.337 1.00 92.44 110 ASN A CA 1
ATOM 837 C C . ASN A 1 110 ? 4.102 3.224 -3.594 1.00 92.44 110 ASN A C 1
ATOM 839 O O . ASN A 1 110 ? 4.183 3.736 -4.717 1.00 92.44 110 ASN A O 1
ATOM 843 N N . LEU A 1 111 ? 4.903 3.634 -2.602 1.00 93.25 111 LEU A N 1
ATOM 844 C CA . LEU A 1 111 ? 5.975 4.619 -2.820 1.00 93.25 111 LEU A CA 1
ATOM 845 C C . LEU A 1 111 ? 7.050 4.124 -3.794 1.00 93.25 111 LEU A C 1
ATOM 847 O O . LEU A 1 111 ? 7.620 4.930 -4.539 1.00 93.25 111 LEU A O 1
ATOM 851 N N . MET A 1 112 ? 7.338 2.824 -3.801 1.00 95.00 112 MET A N 1
ATOM 852 C CA . MET A 1 112 ? 8.240 2.209 -4.771 1.00 95.00 112 MET A CA 1
ATOM 853 C C . MET A 1 112 ? 7.682 2.338 -6.196 1.00 95.00 112 MET A C 1
ATOM 855 O O . MET A 1 112 ? 8.406 2.815 -7.074 1.00 95.00 112 MET A O 1
ATOM 859 N N . TYR A 1 113 ? 6.395 2.046 -6.419 1.00 92.62 113 TYR A N 1
ATOM 860 C CA . TYR A 1 113 ? 5.757 2.239 -7.729 1.00 92.62 113 TYR A CA 1
ATOM 861 C C . TYR A 1 113 ? 5.814 3.699 -8.200 1.00 92.62 113 TYR A C 1
ATOM 863 O O . TYR A 1 113 ? 6.151 3.967 -9.356 1.00 92.62 113 TYR A O 1
ATOM 871 N N . ASN A 1 114 ? 5.580 4.658 -7.298 1.00 91.25 114 ASN A N 1
ATOM 872 C CA . ASN A 1 114 ? 5.755 6.085 -7.591 1.00 91.25 114 ASN A CA 1
ATOM 873 C C . ASN A 1 114 ? 7.200 6.420 -8.003 1.00 91.25 114 ASN A C 1
ATOM 875 O O . ASN A 1 114 ? 7.431 7.177 -8.948 1.00 91.25 114 ASN A O 1
ATOM 879 N N . ALA A 1 115 ? 8.197 5.837 -7.328 1.00 90.69 115 ALA A N 1
ATOM 880 C CA . ALA A 1 115 ? 9.603 6.030 -7.675 1.00 90.69 115 ALA A CA 1
ATOM 881 C C . ALA A 1 115 ? 9.952 5.454 -9.060 1.00 90.69 115 ALA A C 1
ATOM 883 O O . ALA A 1 115 ? 10.754 6.063 -9.771 1.00 90.69 115 ALA A O 1
ATOM 884 N N . LEU A 1 116 ? 9.342 4.332 -9.462 1.00 89.31 116 LEU A N 1
ATOM 885 C CA . LEU A 1 116 ? 9.518 3.756 -10.799 1.00 89.31 116 LEU A CA 1
ATOM 886 C C . LEU A 1 116 ? 8.959 4.645 -11.904 1.00 89.31 116 LEU A C 1
ATOM 888 O O . LEU A 1 116 ? 9.649 4.858 -12.897 1.00 89.31 116 LEU A O 1
ATOM 892 N N . GLN A 1 117 ? 7.760 5.210 -11.730 1.00 84.94 117 GLN A N 1
ATOM 893 C CA . GLN A 1 117 ? 7.206 6.147 -12.716 1.00 84.94 117 GLN A CA 1
ATOM 894 C C . GLN A 1 117 ? 8.082 7.406 -12.880 1.00 84.94 117 GLN A C 1
ATOM 896 O O . GLN A 1 117 ? 8.155 7.990 -13.958 1.00 84.94 117 GLN A O 1
ATOM 901 N N . LEU A 1 118 ? 8.814 7.798 -11.832 1.00 84.56 118 LEU A N 1
ATOM 902 C CA . LEU A 1 118 ? 9.812 8.873 -11.883 1.00 84.56 118 LEU A CA 1
ATOM 903 C C . LEU A 1 118 ? 11.184 8.436 -12.433 1.00 84.56 118 LEU A C 1
ATOM 905 O O . LEU A 1 118 ? 12.116 9.235 -12.405 1.00 84.56 118 LEU A O 1
ATOM 909 N N . GLY A 1 119 ? 11.354 7.178 -12.849 1.00 84.19 119 GLY A N 1
ATOM 910 C CA . GLY A 1 119 ? 12.623 6.652 -13.375 1.00 84.19 119 GLY A CA 1
ATOM 911 C C . GLY A 1 119 ? 13.681 6.372 -12.314 1.00 84.19 119 GLY A C 1
ATOM 912 O O . GLY A 1 119 ? 14.830 6.061 -12.623 1.00 84.19 119 GLY A O 1
ATOM 913 N N . LYS A 1 120 ? 13.322 6.446 -11.031 1.00 89.69 120 LYS A N 1
ATOM 914 C CA . LYS A 1 120 ? 14.250 6.269 -9.909 1.00 89.69 120 LYS A CA 1
ATOM 915 C C .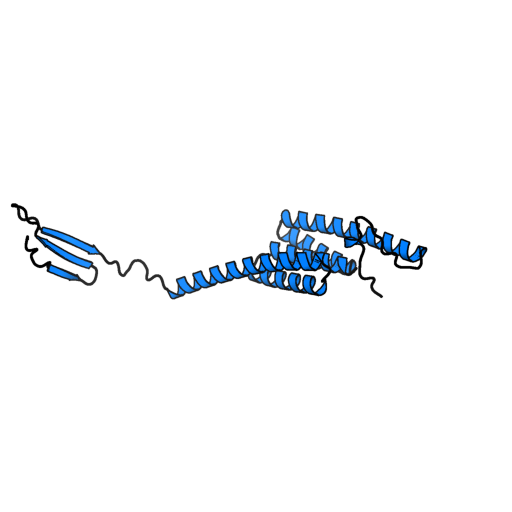 LYS A 1 120 ? 14.412 4.786 -9.560 1.00 89.69 120 LYS A C 1
ATOM 917 O O . LYS A 1 120 ? 14.184 4.384 -8.420 1.00 89.69 120 LYS A O 1
ATOM 922 N N . PHE A 1 121 ? 14.857 3.971 -10.519 1.00 90.62 121 PHE A N 1
ATOM 923 C CA . PHE A 1 121 ? 14.992 2.511 -10.376 1.00 90.62 121 PHE A CA 1
ATOM 924 C C . PHE A 1 121 ? 15.864 2.086 -9.187 1.00 90.62 121 PHE A C 1
ATOM 926 O O . PHE A 1 121 ? 15.498 1.180 -8.439 1.00 90.62 121 PHE A O 1
ATOM 933 N N . LYS A 1 122 ? 16.990 2.777 -8.950 1.00 91.69 122 LYS A N 1
ATOM 934 C CA . LYS A 1 122 ? 17.868 2.508 -7.793 1.00 91.69 122 LYS A CA 1
ATOM 935 C C . LYS A 1 122 ? 17.124 2.677 -6.464 1.00 91.69 122 LYS A C 1
ATOM 937 O O . LYS A 1 122 ? 17.271 1.859 -5.559 1.00 91.69 122 LYS A O 1
ATOM 942 N N . ARG A 1 123 ? 16.308 3.732 -6.353 1.00 93.75 123 ARG A N 1
ATOM 943 C CA . ARG A 1 123 ? 15.489 3.995 -5.162 1.00 93.75 123 ARG A CA 1
ATOM 944 C C . ARG A 1 123 ? 14.389 2.950 -5.018 1.00 93.75 123 ARG A C 1
ATOM 946 O O . ARG A 1 123 ? 14.198 2.455 -3.916 1.00 93.75 123 ARG A O 1
ATOM 953 N N . ALA A 1 124 ? 13.711 2.609 -6.111 1.00 94.56 124 ALA A N 1
ATOM 954 C CA . ALA A 1 124 ? 12.655 1.606 -6.108 1.00 94.56 124 ALA A CA 1
ATOM 955 C C . ALA A 1 124 ? 13.165 0.241 -5.611 1.00 94.56 124 ALA A C 1
ATOM 957 O O . ALA A 1 124 ? 12.614 -0.303 -4.660 1.00 94.56 124 ALA A O 1
ATOM 958 N N . ARG A 1 125 ? 14.291 -0.245 -6.153 1.00 95.69 125 ARG A N 1
ATOM 959 C CA . ARG A 1 125 ? 14.933 -1.494 -5.701 1.00 95.69 125 ARG A CA 1
ATOM 960 C C . ARG A 1 125 ? 15.350 -1.457 -4.233 1.00 95.69 125 ARG A C 1
ATOM 962 O O . ARG A 1 125 ? 15.210 -2.452 -3.535 1.00 95.69 125 ARG A O 1
ATOM 969 N N . ARG A 1 126 ? 15.859 -0.317 -3.751 1.00 96.94 126 ARG A N 1
ATOM 970 C CA . ARG A 1 126 ? 16.227 -0.161 -2.334 1.00 96.94 126 ARG A CA 1
ATOM 971 C C . ARG A 1 126 ? 15.013 -0.277 -1.416 1.00 96.94 126 ARG A C 1
ATOM 973 O O . ARG A 1 126 ? 15.142 -0.867 -0.353 1.00 96.94 126 ARG A O 1
ATOM 980 N N . ILE A 1 127 ? 13.880 0.315 -1.802 1.00 96.25 127 ILE A N 1
ATOM 981 C CA . ILE A 1 127 ? 12.635 0.186 -1.038 1.00 96.25 127 ILE A CA 1
ATOM 982 C C . ILE A 1 127 ? 12.196 -1.277 -1.049 1.00 96.25 127 ILE A C 1
ATOM 984 O O . ILE A 1 127 ? 12.038 -1.847 0.018 1.00 96.25 127 ILE A O 1
ATOM 988 N N . LEU A 1 128 ? 12.106 -1.903 -2.227 1.00 96.75 128 LEU A N 1
ATOM 989 C CA . LEU A 1 128 ? 11.630 -3.281 -2.342 1.00 96.75 128 LEU A CA 1
ATOM 990 C C . LEU A 1 128 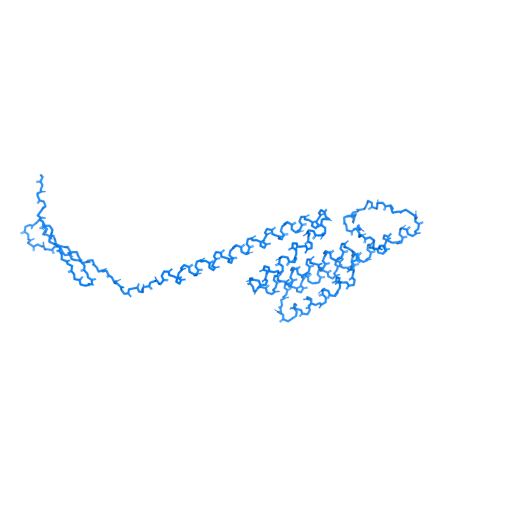? 12.449 -4.269 -1.500 1.00 96.75 128 LEU A C 1
ATOM 992 O O . LEU A 1 128 ? 11.864 -5.010 -0.728 1.00 96.75 128 LEU A O 1
ATOM 996 N N . ARG A 1 129 ? 13.786 -4.207 -1.554 1.00 96.88 129 ARG A N 1
ATOM 997 C CA . ARG A 1 129 ? 14.648 -5.077 -0.732 1.00 96.88 129 ARG A CA 1
ATOM 998 C C . ARG A 1 129 ? 14.401 -4.938 0.768 1.00 96.88 129 ARG A C 1
ATOM 1000 O O . ARG A 1 129 ? 14.559 -5.897 1.507 1.00 96.88 129 ARG A O 1
ATOM 1007 N N . ARG A 1 130 ? 14.064 -3.731 1.237 1.00 97.00 130 ARG A N 1
ATOM 1008 C CA . ARG A 1 130 ? 13.715 -3.523 2.649 1.00 97.00 130 ARG A CA 1
ATOM 1009 C C . ARG A 1 130 ? 12.377 -4.169 2.972 1.00 97.00 130 ARG A C 1
ATOM 1011 O O . ARG A 1 130 ? 12.270 -4.812 4.004 1.00 97.00 130 ARG A O 1
ATOM 1018 N N . GLU A 1 131 ? 11.392 -4.023 2.092 1.00 97.12 131 GLU A N 1
ATOM 1019 C CA . GLU A 1 131 ? 10.073 -4.623 2.302 1.00 97.12 131 GLU A CA 1
ATOM 1020 C C . GLU A 1 131 ? 10.095 -6.155 2.186 1.00 97.12 131 GLU A C 1
ATOM 1022 O O . GLU A 1 131 ? 9.354 -6.815 2.902 1.00 97.12 131 GLU A O 1
ATOM 1027 N N . GLU A 1 132 ? 10.982 -6.734 1.372 1.00 96.56 132 GLU A N 1
ATOM 1028 C CA . GLU A 1 132 ? 11.223 -8.186 1.331 1.00 96.56 132 GLU A CA 1
ATOM 1029 C C . GLU A 1 132 ? 11.718 -8.707 2.690 1.00 96.56 132 GLU A C 1
ATOM 1031 O O . GLU A 1 132 ? 11.149 -9.658 3.221 1.00 96.56 132 GLU A O 1
ATOM 1036 N N . LEU A 1 133 ? 12.689 -8.023 3.309 1.00 96.69 133 LEU A N 1
ATOM 1037 C CA . LEU A 1 133 ? 13.159 -8.357 4.661 1.00 96.69 133 LEU A CA 1
ATOM 1038 C C . LEU A 1 133 ? 12.055 -8.194 5.713 1.00 96.69 133 LEU A C 1
ATOM 1040 O O . LEU A 1 133 ? 11.932 -9.015 6.616 1.00 96.69 133 LEU A O 1
ATOM 1044 N N . VAL A 1 134 ? 11.229 -7.148 5.603 1.00 95.94 134 VAL A N 1
ATOM 1045 C CA . VAL A 1 134 ? 10.073 -6.955 6.495 1.00 95.94 134 VAL A CA 1
ATOM 1046 C C . VAL A 1 134 ? 9.058 -8.088 6.318 1.00 95.94 134 VAL A C 1
ATOM 1048 O O . VAL A 1 134 ? 8.510 -8.579 7.301 1.00 95.94 134 VAL A O 1
ATOM 1051 N N . ALA A 1 135 ? 8.821 -8.548 5.088 1.00 96.25 135 ALA A N 1
ATOM 1052 C CA . ALA A 1 135 ? 7.913 -9.656 4.811 1.00 96.25 135 ALA A CA 1
ATOM 1053 C C . ALA A 1 135 ? 8.400 -10.981 5.421 1.00 96.25 135 ALA A C 1
ATOM 1055 O O . ALA A 1 135 ? 7.574 -11.766 5.890 1.00 96.25 135 ALA A O 1
ATOM 1056 N N . GLU A 1 136 ? 9.716 -11.213 5.429 1.00 95.62 136 GLU A N 1
ATOM 1057 C CA . GLU A 1 136 ? 10.350 -12.345 6.115 1.00 95.62 136 GLU A CA 1
ATOM 1058 C C . GLU A 1 136 ? 10.217 -12.221 7.638 1.00 95.62 136 GLU A C 1
ATOM 1060 O O . GLU A 1 136 ? 9.767 -13.158 8.289 1.00 95.62 136 GLU A O 1
ATOM 1065 N N . GLN A 1 137 ? 10.527 -11.049 8.203 1.00 96.44 137 GLN A N 1
ATOM 1066 C CA . GLN A 1 137 ? 10.431 -10.790 9.647 1.00 96.44 137 GLN A CA 1
ATOM 1067 C C . GLN A 1 137 ? 9.007 -10.937 10.193 1.00 96.44 137 GLN A C 1
ATOM 1069 O O . GLN A 1 137 ? 8.821 -11.400 11.314 1.00 96.44 137 GLN A O 1
ATOM 1074 N N . LEU A 1 138 ? 8.004 -10.534 9.411 1.00 95.12 138 LEU A N 1
ATOM 1075 C CA . LEU A 1 138 ? 6.590 -10.647 9.772 1.00 95.12 138 LEU A CA 1
ATOM 1076 C C . LEU A 1 138 ? 5.985 -12.017 9.418 1.00 95.12 138 LEU A C 1
ATOM 1078 O O . LEU A 1 138 ? 4.786 -12.203 9.616 1.00 95.12 138 LEU A O 1
ATOM 1082 N N . ASP A 1 139 ? 6.763 -12.927 8.820 1.00 95.69 139 ASP A N 1
ATOM 1083 C CA . ASP A 1 139 ? 6.309 -14.201 8.241 1.00 95.69 139 ASP A CA 1
ATOM 1084 C C . ASP A 1 139 ? 5.049 -14.058 7.354 1.00 95.69 139 ASP A C 1
ATOM 1086 O O . ASP A 1 139 ? 4.229 -14.960 7.193 1.00 95.69 139 ASP A O 1
ATOM 1090 N N . SER A 1 140 ? 4.886 -12.916 6.679 1.00 95.19 140 SER A N 1
ATOM 1091 C CA . SER A 1 140 ? 3.660 -12.613 5.937 1.00 95.19 140 SER A CA 1
ATOM 1092 C C . SER A 1 140 ? 3.719 -13.169 4.514 1.00 95.19 140 SER A C 1
ATOM 1094 O O . SER A 1 140 ? 4.440 -12.665 3.647 1.00 95.19 140 SER A O 1
ATOM 1096 N N . SER A 1 141 ? 2.932 -14.213 4.243 1.00 94.69 141 SER A N 1
ATOM 1097 C CA . SER A 1 141 ? 2.801 -14.786 2.893 1.00 94.69 141 SER A CA 1
ATOM 1098 C C . SER A 1 141 ? 2.193 -13.793 1.895 1.00 94.69 141 SER A C 1
ATOM 1100 O O . SER A 1 141 ? 2.551 -13.783 0.717 1.00 94.69 141 SER A O 1
ATOM 1102 N N . GLU A 1 142 ? 1.302 -12.920 2.366 1.00 94.38 142 GLU A N 1
ATOM 1103 C CA . GLU A 1 142 ? 0.688 -11.879 1.551 1.00 94.38 142 GLU A CA 1
ATOM 1104 C C . GLU A 1 142 ? 1.717 -10.824 1.126 1.00 94.38 142 GLU A C 1
ATOM 1106 O O . GLU A 1 142 ? 1.814 -10.512 -0.062 1.00 94.38 142 GLU A O 1
ATOM 1111 N N . LEU A 1 143 ? 2.543 -10.324 2.056 1.00 94.31 143 LEU A N 1
ATOM 1112 C CA . LEU A 1 143 ? 3.602 -9.370 1.712 1.00 94.31 143 LEU A CA 1
ATOM 1113 C C . LEU A 1 143 ? 4.635 -9.968 0.764 1.00 94.31 143 LEU A C 1
ATOM 1115 O O . LEU A 1 143 ? 5.068 -9.283 -0.161 1.00 94.31 143 LEU A O 1
ATOM 1119 N N . ARG A 1 144 ? 4.986 -11.248 0.935 1.00 96.38 144 ARG A N 1
ATOM 1120 C CA . ARG A 1 144 ? 5.875 -11.957 0.004 1.00 96.38 144 ARG A CA 1
ATOM 1121 C C . ARG A 1 144 ? 5.314 -11.957 -1.419 1.00 96.38 144 ARG A C 1
ATOM 1123 O O . ARG A 1 144 ? 6.044 -11.646 -2.359 1.00 96.38 144 ARG A O 1
ATOM 1130 N N . LYS A 1 145 ? 4.010 -12.209 -1.589 1.00 96.25 145 LYS A N 1
ATOM 1131 C CA . LYS A 1 145 ? 3.336 -12.123 -2.901 1.00 96.25 145 LYS A CA 1
ATOM 1132 C C . LYS A 1 145 ? 3.367 -10.702 -3.470 1.00 96.25 145 LYS A C 1
ATOM 1134 O O . LYS A 1 145 ? 3.661 -10.528 -4.652 1.00 96.25 145 LYS A O 1
ATOM 1139 N N . VAL A 1 146 ? 3.105 -9.689 -2.639 1.00 95.75 146 VAL A N 1
ATOM 1140 C CA . VAL A 1 146 ? 3.154 -8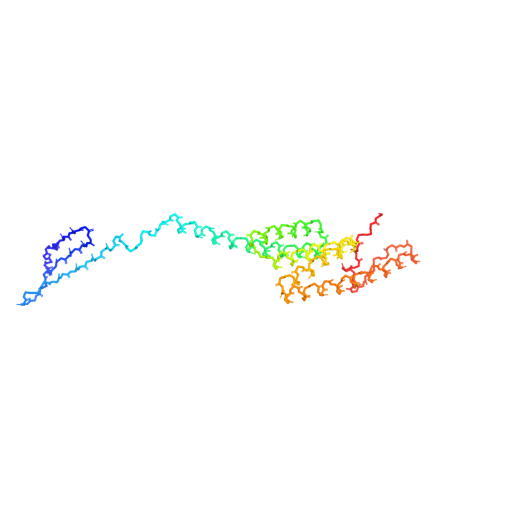.273 -3.046 1.00 95.75 146 VAL A CA 1
ATOM 1141 C C . VAL A 1 146 ? 4.564 -7.874 -3.494 1.00 95.75 146 VAL A C 1
ATOM 1143 O O . VAL A 1 146 ? 4.717 -7.261 -4.552 1.00 95.75 146 VAL A O 1
ATOM 1146 N N . CYS A 1 147 ? 5.595 -8.255 -2.738 1.00 96.25 147 CYS A N 1
ATOM 1147 C CA . CYS A 1 147 ? 6.990 -7.972 -3.074 1.00 96.25 147 CYS A CA 1
ATOM 1148 C C . CYS A 1 147 ? 7.425 -8.705 -4.348 1.00 96.25 147 CYS A C 1
ATOM 1150 O O . CYS A 1 147 ? 8.044 -8.102 -5.222 1.00 96.25 147 CYS A O 1
ATOM 1152 N N . HIS A 1 148 ? 7.024 -9.968 -4.515 1.00 96.31 148 HIS A N 1
ATOM 1153 C CA . HIS A 1 148 ? 7.292 -10.723 -5.736 1.00 96.31 148 HIS A CA 1
ATOM 1154 C C . HIS A 1 148 ? 6.681 -10.046 -6.975 1.00 96.31 148 HIS A C 1
ATOM 1156 O O . HIS A 1 148 ? 7.380 -9.807 -7.962 1.00 96.31 148 HIS A O 1
ATOM 1162 N N . ALA A 1 149 ? 5.402 -9.658 -6.909 1.00 95.94 149 ALA A N 1
ATOM 1163 C CA . ALA A 1 149 ? 4.736 -8.933 -7.992 1.00 95.94 149 ALA A CA 1
ATOM 1164 C C . ALA A 1 149 ? 5.426 -7.589 -8.296 1.00 95.94 149 ALA A C 1
ATOM 1166 O O . ALA A 1 149 ? 5.634 -7.238 -9.462 1.00 95.94 149 ALA A O 1
ATOM 1167 N N . ALA A 1 150 ? 5.835 -6.862 -7.254 1.00 95.56 15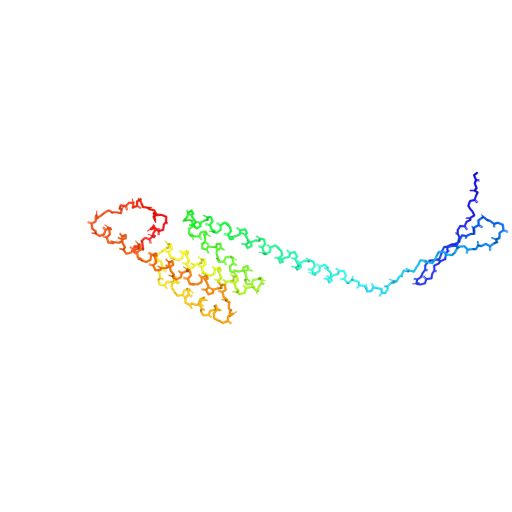0 ALA A N 1
ATOM 1168 C CA . ALA A 1 150 ? 6.604 -5.631 -7.384 1.00 95.56 150 ALA A CA 1
ATOM 1169 C C . ALA A 1 150 ? 7.957 -5.853 -8.076 1.00 95.56 150 ALA A C 1
ATOM 1171 O O . ALA A 1 150 ? 8.336 -5.050 -8.930 1.00 95.56 150 ALA A O 1
ATOM 1172 N N . ASN A 1 151 ? 8.664 -6.941 -7.764 1.00 95.94 151 ASN A N 1
ATOM 1173 C CA . ASN A 1 151 ? 9.945 -7.264 -8.385 1.00 95.94 151 ASN A CA 1
ATOM 1174 C C . ASN A 1 151 ? 9.792 -7.534 -9.891 1.00 95.94 151 ASN A C 1
ATOM 1176 O O . ASN A 1 151 ? 10.467 -6.911 -10.712 1.00 95.94 151 ASN A O 1
ATOM 1180 N N . VAL A 1 152 ? 8.812 -8.367 -10.264 1.00 95.12 152 VAL A N 1
ATOM 1181 C CA . VAL A 1 152 ? 8.464 -8.635 -11.672 1.00 95.12 152 VAL A CA 1
ATOM 1182 C C . VAL A 1 152 ? 8.124 -7.334 -12.408 1.00 95.12 152 VAL A C 1
ATOM 1184 O O . VAL A 1 152 ? 8.548 -7.112 -13.547 1.00 95.12 152 VAL A O 1
ATOM 1187 N N . TYR A 1 153 ? 7.393 -6.429 -11.751 1.00 92.06 153 TYR A N 1
ATOM 1188 C CA . TYR A 1 153 ? 7.053 -5.131 -12.323 1.00 92.06 153 TYR A CA 1
ATOM 1189 C C . TYR A 1 153 ? 8.279 -4.224 -12.520 1.00 92.06 153 TYR A C 1
ATOM 1191 O O . TYR A 1 153 ? 8.382 -3.569 -13.560 1.00 92.06 153 TYR A O 1
ATOM 1199 N N . ILE A 1 154 ? 9.231 -4.197 -11.576 1.00 92.50 154 ILE A N 1
ATOM 1200 C CA . ILE A 1 154 ? 10.496 -3.452 -11.717 1.00 92.50 154 ILE A CA 1
ATOM 1201 C C . ILE A 1 154 ? 11.247 -3.906 -12.967 1.00 92.50 154 ILE A C 1
ATOM 1203 O O . ILE A 1 154 ? 11.683 -3.062 -13.757 1.00 92.50 154 ILE A O 1
ATOM 1207 N N . ASP A 1 155 ? 11.393 -5.215 -13.157 1.00 91.69 155 ASP A N 1
ATOM 1208 C CA . ASP A 1 155 ? 12.156 -5.762 -14.278 1.00 91.69 155 ASP A CA 1
ATOM 1209 C C . ASP A 1 155 ? 11.476 -5.474 -15.616 1.00 91.69 155 ASP A C 1
ATOM 1211 O O . ASP A 1 155 ? 12.133 -5.026 -16.565 1.00 91.69 155 ASP A O 1
ATOM 1215 N N . LYS A 1 156 ? 10.143 -5.601 -15.667 1.00 90.69 156 LYS A N 1
ATOM 1216 C CA . LYS A 1 156 ? 9.347 -5.168 -16.820 1.00 90.69 156 LYS A CA 1
ATOM 1217 C C . LYS A 1 156 ? 9.579 -3.688 -17.133 1.00 90.69 156 LYS A C 1
ATOM 1219 O O . LYS A 1 156 ? 9.893 -3.346 -18.272 1.00 90.69 156 LYS A O 1
ATOM 1224 N N . MET A 1 157 ? 9.459 -2.808 -16.139 1.00 87.62 157 MET A N 1
ATOM 1225 C CA . MET A 1 157 ? 9.634 -1.362 -16.317 1.00 87.62 157 MET A CA 1
ATOM 1226 C C . MET A 1 157 ? 11.049 -1.001 -16.772 1.00 87.62 157 MET A C 1
ATOM 1228 O O . MET A 1 157 ? 11.228 -0.135 -17.626 1.00 87.62 157 MET A O 1
ATOM 1232 N N . HIS A 1 158 ? 12.061 -1.684 -16.243 1.00 86.94 158 HIS A N 1
ATOM 1233 C CA . HIS A 1 158 ? 13.447 -1.480 -16.639 1.00 86.94 158 HIS A CA 1
ATOM 1234 C C . HIS A 1 158 ? 13.695 -1.901 -18.096 1.00 86.94 158 HIS A C 1
ATOM 1236 O O . HIS A 1 158 ? 14.378 -1.182 -18.830 1.00 86.94 158 HIS A O 1
ATOM 1242 N N . ARG A 1 159 ? 13.100 -3.016 -18.548 1.00 87.75 159 ARG A N 1
ATOM 1243 C CA . ARG A 1 159 ? 13.142 -3.439 -19.958 1.00 87.75 159 ARG A CA 1
ATOM 1244 C C . ARG A 1 159 ? 12.486 -2.403 -20.872 1.00 87.75 159 ARG A C 1
ATOM 1246 O O . ARG A 1 159 ? 13.116 -1.951 -21.824 1.00 87.75 159 ARG A O 1
ATOM 1253 N N . LEU A 1 160 ? 11.271 -1.967 -20.534 1.00 84.56 160 LEU A N 1
ATOM 1254 C CA . LEU A 1 160 ? 10.531 -0.959 -21.303 1.00 84.56 160 LEU A CA 1
ATOM 1255 C C . LEU A 1 160 ? 11.289 0.375 -21.396 1.00 84.56 160 LEU A C 1
ATOM 1257 O O . LEU A 1 160 ? 11.284 1.014 -22.449 1.00 84.56 160 LEU A O 1
ATOM 1261 N N . HIS A 1 161 ? 11.964 0.779 -20.316 1.00 81.94 161 HIS A N 1
ATOM 1262 C CA . HIS A 1 161 ? 12.778 1.992 -20.290 1.00 81.94 161 HIS A CA 1
ATOM 1263 C C . HIS A 1 161 ? 14.024 1.875 -21.180 1.00 81.94 161 HIS A C 1
ATOM 1265 O O . HIS A 1 161 ? 14.335 2.803 -21.926 1.00 81.94 161 HIS A O 1
ATOM 1271 N N . LYS A 1 162 ? 14.708 0.721 -21.166 1.00 83.12 162 LYS A N 1
ATOM 1272 C CA . LYS A 1 162 ? 15.834 0.446 -22.074 1.00 83.12 162 LYS A CA 1
ATOM 1273 C C . LYS A 1 162 ? 15.409 0.480 -23.540 1.00 83.12 162 LYS A C 1
ATOM 1275 O O . LYS A 1 162 ? 16.084 1.116 -24.344 1.00 83.12 162 LYS A O 1
ATOM 1280 N N . GLU A 1 163 ? 14.293 -0.164 -23.881 1.00 82.44 163 GLU A N 1
ATOM 1281 C CA . GLU A 1 163 ? 13.727 -0.130 -25.237 1.00 82.44 163 GLU A CA 1
ATOM 1282 C C . GLU A 1 163 ? 13.485 1.318 -25.687 1.00 82.44 163 GLU A C 1
ATOM 1284 O O . GLU A 1 163 ? 13.955 1.726 -26.746 1.00 82.44 163 GLU A O 1
ATOM 1289 N N . GLN A 1 164 ? 12.822 2.127 -24.855 1.00 77.88 164 GLN A N 1
ATOM 1290 C CA . GLN A 1 164 ? 12.535 3.526 -25.172 1.00 77.88 164 GLN A CA 1
ATOM 1291 C C . GLN A 1 164 ? 13.806 4.366 -25.359 1.00 77.88 164 GLN A C 1
ATOM 1293 O O . GLN A 1 164 ? 13.880 5.156 -26.302 1.00 77.88 164 GLN A O 1
ATOM 1298 N N . ALA A 1 165 ? 14.811 4.186 -24.497 1.00 77.31 165 ALA A N 1
ATOM 1299 C CA . ALA A 1 165 ? 16.095 4.874 -24.617 1.00 77.31 165 ALA A CA 1
ATOM 1300 C C . ALA A 1 165 ? 16.818 4.515 -25.929 1.00 77.31 165 ALA A C 1
ATOM 1302 O O . ALA A 1 165 ? 17.355 5.395 -26.603 1.00 77.31 165 ALA A O 1
ATOM 1303 N N . LEU A 1 166 ? 16.783 3.239 -26.335 1.00 76.81 166 LEU A N 1
ATOM 1304 C CA . LEU A 1 166 ? 17.334 2.784 -27.615 1.00 76.81 166 LEU A CA 1
ATOM 1305 C C . LEU A 1 166 ? 16.590 3.396 -28.812 1.00 76.81 166 LEU A C 1
ATOM 1307 O O . LEU A 1 166 ? 17.238 3.835 -29.762 1.00 76.81 166 LEU A O 1
ATOM 1311 N N . PHE A 1 167 ? 15.257 3.481 -28.756 1.00 72.06 167 PHE A N 1
ATOM 1312 C CA . PHE A 1 167 ? 14.455 4.152 -29.787 1.00 72.06 167 PHE A CA 1
ATOM 1313 C C . PHE A 1 167 ? 14.779 5.648 -29.897 1.00 72.06 167 PHE A C 1
ATOM 1315 O O . PHE A 1 167 ? 14.940 6.154 -31.006 1.00 72.06 167 PHE A O 1
ATOM 1322 N N . HIS A 1 168 ? 14.926 6.354 -28.769 1.00 70.12 168 HIS A N 1
ATOM 1323 C CA . HIS A 1 168 ? 15.301 7.775 -28.772 1.00 70.12 168 HIS A CA 1
ATOM 1324 C C . HIS A 1 168 ? 16.688 7.996 -29.387 1.00 70.12 168 HIS A C 1
ATOM 1326 O O . HIS A 1 168 ? 16.859 8.905 -30.196 1.00 70.12 168 HIS A O 1
ATOM 1332 N N . ARG A 1 169 ? 17.663 7.136 -29.060 1.00 69.06 169 ARG A N 1
ATOM 1333 C CA . ARG A 1 169 ? 19.024 7.217 -29.610 1.00 69.06 169 ARG A CA 1
ATOM 1334 C C . ARG A 1 169 ? 19.067 6.990 -31.126 1.00 69.06 169 ARG A C 1
ATOM 1336 O O . ARG A 1 169 ? 19.899 7.595 -31.788 1.00 69.06 169 ARG A O 1
ATOM 1343 N N . LYS A 1 170 ? 18.196 6.129 -31.666 1.00 69.94 170 LYS A N 1
ATOM 1344 C CA . LYS A 1 170 ? 18.131 5.831 -33.108 1.00 69.94 170 LYS A CA 1
ATOM 1345 C C . LYS A 1 170 ? 17.391 6.897 -33.919 1.00 69.94 170 LYS A C 1
ATOM 1347 O O . LYS A 1 170 ? 17.819 7.206 -35.022 1.00 69.94 170 LYS A O 1
ATOM 1352 N N . ASN A 1 171 ? 16.309 7.462 -33.377 1.00 67.62 171 ASN A N 1
ATOM 1353 C CA . ASN A 1 171 ? 15.382 8.288 -34.160 1.00 67.62 171 ASN A CA 1
ATOM 1354 C C . ASN A 1 171 ? 15.482 9.797 -33.861 1.00 67.62 171 ASN A C 1
ATOM 1356 O O . ASN A 1 171 ? 14.754 10.579 -34.467 1.00 67.62 171 ASN A O 1
ATOM 1360 N N . GLY A 1 172 ? 16.333 10.226 -32.917 1.00 59.50 172 GLY A N 1
ATOM 1361 C CA . GLY A 1 172 ? 16.651 11.640 -32.645 1.00 59.50 172 GLY A CA 1
ATOM 1362 C C . GLY A 1 172 ? 15.508 12.502 -32.083 1.00 59.50 172 GLY A C 1
ATOM 1363 O O . GLY A 1 172 ? 15.750 13.610 -31.613 1.00 59.50 172 GLY A O 1
ATOM 1364 N N . ARG A 1 173 ? 14.265 12.008 -32.087 1.00 57.47 173 ARG A N 1
ATOM 1365 C CA . ARG A 1 173 ? 13.086 12.653 -31.499 1.00 57.47 173 ARG A CA 1
ATOM 1366 C C . ARG A 1 173 ? 12.439 11.732 -30.466 1.00 57.47 173 ARG A C 1
ATOM 1368 O O . ARG A 1 173 ? 12.413 10.515 -30.675 1.00 57.47 173 ARG A O 1
ATOM 1375 N N . PRO A 1 174 ? 11.866 12.283 -29.380 1.00 56.97 174 PRO A N 1
ATOM 1376 C CA . PRO A 1 174 ? 11.010 11.520 -28.492 1.00 56.97 174 PRO A CA 1
ATOM 1377 C C . PRO A 1 174 ? 9.711 11.213 -29.237 1.00 56.97 174 PRO A C 1
ATOM 1379 O O . PRO A 1 174 ? 8.728 11.937 -29.121 1.00 56.97 174 PRO A O 1
ATOM 1382 N N . ALA A 1 175 ? 9.710 10.166 -30.061 1.00 55.28 175 ALA A N 1
ATOM 1383 C CA . ALA A 1 175 ? 8.470 9.655 -30.614 1.00 55.28 175 ALA A CA 1
ATOM 1384 C C . ALA A 1 175 ? 7.598 9.250 -29.421 1.00 55.28 175 ALA A C 1
ATOM 1386 O O . ALA A 1 175 ? 8.000 8.410 -28.607 1.00 55.28 175 ALA A O 1
ATOM 1387 N N . THR A 1 176 ? 6.435 9.885 -29.279 1.00 55.62 176 THR A N 1
ATOM 1388 C CA . THR A 1 176 ? 5.369 9.416 -28.398 1.00 55.62 176 THR A CA 1
ATOM 1389 C C . THR A 1 176 ? 4.990 8.021 -28.873 1.00 55.62 176 THR A C 1
ATOM 1391 O O . THR A 1 176 ? 4.226 7.844 -29.816 1.00 55.62 176 THR A O 1
ATOM 1394 N N . LEU A 1 177 ? 5.624 7.018 -28.266 1.00 58.25 177 LEU A N 1
ATOM 1395 C CA . LEU A 1 177 ? 5.443 5.615 -28.600 1.00 58.25 177 LEU A CA 1
ATOM 1396 C C . LEU A 1 177 ? 4.043 5.223 -28.110 1.00 58.25 177 LEU A C 1
ATOM 1398 O O . LEU A 1 177 ? 3.836 4.957 -26.925 1.00 58.25 177 LEU A O 1
ATOM 1402 N N . HIS A 1 178 ? 3.066 5.295 -29.012 1.00 60.59 178 HIS A N 1
ATOM 1403 C CA . HIS A 1 178 ? 1.699 4.843 -28.777 1.00 60.59 178 HIS A CA 1
ATOM 1404 C C . HIS A 1 178 ? 1.659 3.323 -28.911 1.00 60.59 178 HIS A C 1
ATOM 1406 O O . HIS A 1 178 ? 1.302 2.784 -29.952 1.00 60.59 178 HIS A O 1
ATOM 1412 N N . ASP A 1 179 ? 2.073 2.629 -27.855 1.00 66.12 179 ASP A N 1
ATOM 1413 C CA . ASP A 1 179 ? 1.903 1.186 -27.733 1.00 66.12 179 ASP A CA 1
ATOM 1414 C C . ASP A 1 179 ? 1.009 0.829 -26.542 1.00 66.12 179 ASP A C 1
ATOM 1416 O O . ASP A 1 179 ? 0.624 1.684 -25.741 1.00 66.12 179 ASP A O 1
ATOM 1420 N N . ASN A 1 180 ? 0.706 -0.460 -26.382 1.00 69.62 180 ASN A N 1
ATOM 1421 C CA . ASN A 1 180 ? -0.088 -0.964 -25.254 1.00 69.62 180 ASN A CA 1
ATOM 1422 C C . ASN A 1 180 ? 0.527 -0.621 -23.880 1.00 69.62 180 ASN A C 1
ATOM 1424 O O . ASN A 1 180 ? -0.141 -0.718 -22.850 1.00 69.62 180 ASN A O 1
ATOM 1428 N N . PHE A 1 181 ? 1.791 -0.187 -23.850 1.00 66.44 181 PHE A N 1
ATOM 1429 C CA . PHE A 1 181 ? 2.523 0.207 -22.656 1.00 66.44 181 PHE A CA 1
ATOM 1430 C C . PHE A 1 181 ? 2.747 1.720 -22.557 1.00 66.44 181 PHE A C 1
ATOM 1432 O O . PHE A 1 181 ? 3.465 2.146 -21.655 1.00 66.44 181 PHE A O 1
ATOM 1439 N N . TYR A 1 182 ? 2.106 2.560 -23.379 1.00 62.12 182 TYR A N 1
ATOM 1440 C CA . TYR A 1 182 ? 2.335 4.013 -23.382 1.00 62.12 182 TYR A CA 1
ATOM 1441 C C . TYR A 1 182 ? 2.139 4.646 -21.991 1.00 62.12 182 TYR A C 1
ATOM 1443 O O . TYR A 1 182 ? 2.835 5.593 -21.607 1.00 62.12 182 TYR A O 1
ATOM 1451 N N . ARG A 1 183 ? 1.215 4.091 -21.187 1.00 65.75 183 ARG A N 1
ATOM 1452 C CA . ARG A 1 183 ? 0.978 4.515 -19.798 1.00 65.75 183 ARG A CA 1
ATOM 1453 C C . ARG A 1 183 ? 2.167 4.216 -18.885 1.00 65.75 183 ARG A C 1
ATOM 1455 O O . ARG A 1 183 ? 2.478 5.045 -18.034 1.00 65.75 183 ARG A O 1
ATOM 1462 N N . GLN A 1 184 ? 2.839 3.091 -19.122 1.00 69.19 184 GLN A N 1
ATOM 1463 C CA . GLN A 1 184 ? 3.989 2.568 -18.378 1.00 69.19 184 GLN A CA 1
ATOM 1464 C C . GLN A 1 184 ? 5.332 3.118 -18.894 1.00 69.19 184 GLN A C 1
ATOM 1466 O O . GLN A 1 184 ? 6.284 3.212 -18.129 1.00 69.19 184 GLN A O 1
ATOM 1471 N N . ARG A 1 185 ? 5.428 3.517 -20.169 1.00 66.19 185 ARG A N 1
ATOM 1472 C CA . ARG A 1 185 ? 6.684 3.971 -20.789 1.00 66.19 185 ARG A CA 1
ATOM 1473 C C . ARG A 1 185 ? 7.075 5.405 -20.465 1.00 66.19 185 ARG A C 1
ATOM 1475 O O . ARG A 1 185 ? 8.244 5.737 -20.559 1.00 66.19 185 ARG A O 1
ATOM 1482 N N . ILE A 1 186 ? 6.152 6.282 -20.082 1.00 59.06 186 ILE A N 1
ATOM 1483 C CA . ILE A 1 186 ? 6.483 7.703 -19.878 1.00 59.06 186 ILE A CA 1
ATOM 1484 C C . ILE A 1 186 ? 7.101 7.881 -18.490 1.00 59.06 186 ILE A C 1
ATOM 1486 O O . ILE A 1 186 ? 6.480 8.339 -17.536 1.00 59.06 186 ILE A O 1
ATOM 1490 N N . VAL A 1 187 ? 8.357 7.465 -18.401 1.00 56.12 187 VAL A N 1
ATOM 1491 C CA . VAL A 1 187 ? 9.271 7.805 -17.328 1.00 56.12 187 VAL A CA 1
ATOM 1492 C C . VAL A 1 187 ? 9.761 9.219 -17.604 1.00 56.12 187 VAL A C 1
ATOM 1494 O O . VAL A 1 187 ? 10.241 9.506 -18.702 1.00 56.12 187 VAL A O 1
ATOM 1497 N N . ARG A 1 188 ? 9.647 10.119 -16.623 1.00 55.59 188 ARG A N 1
ATOM 1498 C CA . ARG A 1 188 ? 10.284 11.439 -16.717 1.00 55.59 188 ARG A CA 1
ATOM 1499 C C . ARG A 1 188 ? 11.790 11.194 -16.864 1.00 55.59 188 ARG A C 1
ATOM 1501 O O . ARG A 1 188 ? 12.426 10.783 -15.898 1.00 55.59 188 ARG A O 1
ATOM 1508 N N . MET A 1 189 ? 12.334 11.374 -18.069 1.00 49.53 189 MET A N 1
ATOM 1509 C CA . MET A 1 189 ? 13.774 11.269 -18.309 1.00 49.53 189 MET A CA 1
ATOM 1510 C C . MET A 1 189 ? 14.442 12.290 -17.387 1.00 49.53 189 MET A C 1
ATOM 1512 O O . MET A 1 189 ? 14.146 13.485 -17.467 1.00 49.53 189 MET A O 1
ATOM 1516 N N . THR A 1 190 ? 15.258 11.826 -16.443 1.00 45.31 190 THR A N 1
ATOM 1517 C CA . THR A 1 190 ? 16.137 12.723 -15.693 1.00 45.31 190 THR A CA 1
ATOM 1518 C C . THR A 1 190 ? 17.052 13.391 -16.710 1.00 45.31 190 THR A C 1
ATOM 1520 O O . THR A 1 190 ? 17.760 12.680 -17.422 1.00 45.31 190 THR A O 1
ATOM 1523 N N . LYS A 1 191 ? 16.945 14.722 -16.819 1.00 37.06 191 LYS A N 1
ATOM 1524 C CA . LYS A 1 191 ? 17.937 15.551 -17.509 1.00 37.06 191 LYS A CA 1
ATOM 1525 C C . LYS A 1 191 ? 19.317 15.305 -16.913 1.00 37.06 191 LYS A C 1
ATOM 1527 O O . LYS A 1 191 ? 19.372 15.107 -15.676 1.00 37.06 191 LYS A O 1
#

InterPro domains:
  IPR032072 Protein of unknown function DUF4807 [PF16065] (49-150)

Secondary structure (DSSP, 8-state):
---PPPPEEEE-SSEEEEEEE--SSS--EEEEEEE--TTS----HHHHHHHHHHHHHHHHHHHHHHHHHHHHHHHHHTT-HHHHHHHHHHHHHHHHHHT-HHHHHHHHHHHHHHHHHTT-HHHHHHHHHHHHHHHHHTT-HHHHHHHHHHHHHHHHHHHHHHHHHHHHHHHSS-----STTHHHH------

Organism: NCBI:txid1490495

Radius of gyration: 34.14 Å; Cα contacts (8 Å, |Δi|>4): 179; chains: 1; bounding box: 86×30×85 Å

Mean predicted aligned error: 13.43 Å

Foldseek 3Di:
DDDFDDWDWDDDPFWIWTWGFDPDPDTDIDIDIGGDPPPPDPPVVVVVVVVVVVVVVLVVLVVLLVVLVVVLVVCVLVVVLVSNLVSLVVNLVSCVVNVPVLSNLLSLLSNLSSCLLQVNLVVSVVSLVVQCVVCVVVVPPVSVVSSVVSVVVSVVLVVLQVVQVVVCVVPVDNPCPPDPCSSSNNHPPDD

Nearest PDB structures (foldseek):
  3ro3-assembly1_A  TM=7.200E-01  e=3.340E-02  Mus musculus
  5a6c-assembly2_A  TM=6.309E-01  e=3.722E-02  Homo sapiens
  6hc2-assembly4_S  TM=6.485E-01  e=4.624E-02  Homo sapiens
  3sf4-assembly1_A  TM=6.486E-01  e=9.879E-02  Homo sapiens
  7t7t-assembly1_A  TM=7.026E-01  e=8.644E-01  Citrus unshiu

Sequence (191 aa):
MERMEPFAQWEDGTARYTLAETVGGDVHVAVLVSYRPKSLLPLYMASARRAVRLVNAVVALVTANAYISTLGGGHFLCRHLNQSTLLAKLQIGISMGLKDPVLESKCRVNLMYNALQLGKFKRARRILRREELVAEQLDSSELRKVCHAANVYIDKMHRLHKEQALFHRKNGRPATLHDNFYRQRIVRMTK

Solvent-accessible surface area (backbone atoms only — not comparable to full-atom values): 10833 Å² total; per-residue (Å²): 137,84,82,81,74,84,68,52,72,49,74,60,101,54,36,40,38,41,39,44,79,52,94,53,102,60,96,45,76,48,74,50,76,47,77,54,76,85,70,79,60,81,72,51,64,68,60,55,50,50,51,52,51,51,52,51,50,52,52,50,46,54,51,49,44,55,50,40,51,53,51,21,51,50,27,49,77,71,62,39,51,70,58,19,46,51,33,30,52,50,43,31,55,47,21,59,74,68,70,36,69,67,60,26,45,56,30,50,52,51,45,24,54,51,29,43,49,54,54,35,52,74,59,20,53,56,47,50,58,52,46,46,52,49,19,60,76,66,68,32,68,68,49,45,52,53,46,50,54,51,51,57,48,52,55,52,51,52,51,50,47,51,53,50,53,53,49,34,72,74,64,78,46,85,70,82,63,88,52,100,50,41,87,75,53,65,40,55,75,80,127